Protein AF-A0A954KG42-F1 (afdb_monomer_lite)

Foldseek 3Di:
DLLVLLVPLVAQEDAQALHADELVSLLSNLNNQQHAYYEQANYAYELSNLVSLLSNLNYAEYEHEQYAYELSNLVSLLNRPRHAEYEYHNYRYDPVSVVVSVVRPRYQYFYDPLVVQLVLLVVVCVVPVPQRVLSSPDGGPAPPAFDKDWPDKAWDDADPVCVVQVWTKIKTKMWTGHPNDTWIKMFIWIDHPSDIDTPDIDTDD

Sequence (205 aa):
GAVHIAQMKSLTHLDLCDTAITDKAFSQLAALPVLQHLDLARTKLTDESAESFKALTSLTSIKLTETGVGDSVLRALATLPLLRCITLGDTAATKDGIDQLGQLERMQWMASDELTAREFVNRISQESHDDAAMMTCFGLNLPRTGDFSTRSVVRRPATRKDDELQRMRWRAEWDWKINGKDQGLYAEIAIQQRTVIVTSAGILD

Radius of gyration: 17.5 Å; chains: 1; bounding box: 39×47×30 Å

Secondary structure (DSSP, 8-state):
-HHHHTT-TT--EEE-TTS--BHHHHHHHTT-TT--EEE-TT-B-BGGGHHHHTT-TT--EEE-TTSB--HHHHHHHHH-TT--EEEESS-S--HHHHHHHHS-TT-EEEE--HHHHHHHHHHHHTS-TTSGGG---------SSSEEEEEEEEEEPPPHHHHHTT-EEEEEEEEEEETTEEEEEEEEEEEETTEEEEEEEEEE-

pLDDT: mean 72.99, std 18.65, range [32.0, 97.56]

Structure (mmCIF, N/CA/C/O backbone):
data_AF-A0A954KG42-F1
#
_entry.id   AF-A0A954KG42-F1
#
loop_
_atom_site.group_PDB
_atom_site.id
_atom_site.type_symbol
_atom_site.label_atom_id
_atom_site.label_alt_id
_atom_site.label_comp_id
_atom_site.label_asym_id
_atom_site.label_entity_id
_atom_site.label_seq_id
_atom_site.pdbx_PDB_ins_code
_atom_site.Cartn_x
_atom_site.Cartn_y
_atom_site.Cartn_z
_atom_site.occupancy
_atom_site.B_iso_or_equiv
_atom_site.auth_seq_id
_atom_site.auth_comp_id
_atom_site.auth_asym_id
_atom_site.auth_atom_id
_atom_site.pdbx_PDB_model_num
ATOM 1 N N . GLY A 1 1 ? -13.653 20.924 1.187 1.00 81.75 1 GLY A N 1
ATOM 2 C CA . GLY A 1 1 ? -13.329 19.495 1.025 1.00 81.75 1 GLY A CA 1
ATOM 3 C C . GLY A 1 1 ? -12.531 18.985 2.207 1.00 81.75 1 GLY A C 1
ATOM 4 O O . GLY A 1 1 ? -13.135 18.682 3.225 1.00 81.75 1 GLY A O 1
ATOM 5 N N . ALA A 1 2 ? -11.198 18.971 2.112 1.00 85.50 2 ALA A N 1
ATOM 6 C CA . ALA A 1 2 ? -10.301 18.349 3.100 1.00 85.50 2 ALA A CA 1
ATOM 7 C C . ALA A 1 2 ? -10.538 18.771 4.565 1.00 85.50 2 ALA A C 1
ATOM 9 O O . ALA A 1 2 ? -10.651 17.908 5.428 1.00 85.50 2 ALA A O 1
ATOM 10 N N . VAL A 1 3 ? -10.733 20.069 4.839 1.00 89.25 3 VAL A N 1
ATOM 11 C CA . VAL A 1 3 ? -11.063 20.574 6.192 1.00 89.25 3 VAL A CA 1
ATOM 12 C C . VAL A 1 3 ? -12.281 19.880 6.813 1.00 89.25 3 VAL A C 1
ATOM 14 O O . VAL A 1 3 ? -12.281 19.604 8.006 1.00 89.25 3 VAL A O 1
ATOM 17 N N . HIS A 1 4 ? -13.319 19.595 6.022 1.00 91.44 4 HIS A N 1
ATOM 18 C CA . HIS A 1 4 ? -14.539 18.964 6.537 1.00 91.44 4 HIS A CA 1
ATOM 19 C C . HIS A 1 4 ? -14.311 17.469 6.787 1.00 91.44 4 HIS A C 1
ATOM 21 O O . HIS A 1 4 ? -14.727 16.947 7.815 1.00 91.44 4 HIS A O 1
ATOM 27 N N . ILE A 1 5 ? -13.573 16.795 5.897 1.00 90.88 5 ILE A N 1
ATOM 28 C CA . ILE A 1 5 ? -13.191 15.385 6.073 1.00 90.88 5 ILE A CA 1
ATOM 29 C C . ILE A 1 5 ? -12.333 15.222 7.334 1.00 90.88 5 ILE A C 1
ATOM 31 O O . ILE A 1 5 ? -12.562 14.309 8.117 1.00 90.88 5 ILE A O 1
ATOM 35 N N . ALA A 1 6 ? -11.411 16.150 7.601 1.00 91.25 6 ALA A N 1
ATOM 36 C CA . ALA A 1 6 ? -10.555 16.130 8.789 1.00 91.25 6 ALA A CA 1
ATOM 37 C C . ALA A 1 6 ? -11.326 16.190 10.127 1.00 91.25 6 ALA A C 1
ATOM 39 O O . ALA A 1 6 ? -10.768 15.861 11.180 1.00 91.25 6 ALA A O 1
ATOM 40 N N . GLN A 1 7 ? -12.601 16.598 10.114 1.00 92.94 7 GLN A N 1
ATOM 41 C CA . GLN A 1 7 ? -13.480 16.586 11.288 1.00 92.94 7 GLN A CA 1
ATOM 42 C C . GLN A 1 7 ? -14.124 15.213 11.541 1.00 92.94 7 GLN A C 1
ATOM 44 O O . GLN A 1 7 ? -14.622 14.968 12.638 1.00 92.94 7 GLN A O 1
ATOM 49 N N . MET A 1 8 ? -14.070 14.287 10.580 1.00 94.50 8 MET A N 1
ATOM 50 C CA . MET A 1 8 ? -14.628 12.936 10.691 1.00 94.50 8 MET A CA 1
ATOM 51 C C . MET A 1 8 ? -13.689 12.029 11.499 1.00 94.50 8 MET A C 1
ATOM 53 O O . MET A 1 8 ? -13.009 11.159 10.965 1.00 94.50 8 MET A O 1
ATOM 57 N N . LYS A 1 9 ? -13.620 12.238 12.818 1.00 92.12 9 LYS A N 1
ATOM 58 C CA . LYS A 1 9 ? -12.631 11.587 13.701 1.00 92.12 9 LYS A CA 1
ATOM 59 C C . LYS A 1 9 ? -12.755 10.066 13.828 1.00 92.12 9 LYS A C 1
ATOM 61 O O . LYS A 1 9 ? -11.836 9.451 14.354 1.00 92.12 9 LYS A O 1
ATOM 66 N N . SER A 1 10 ? -13.848 9.474 13.353 1.00 93.00 10 SER A N 1
ATOM 67 C CA . SER A 1 10 ? -14.071 8.024 13.306 1.00 93.00 10 SER A CA 1
ATOM 68 C C . SER A 1 10 ? -13.720 7.386 11.957 1.00 93.00 10 SER A C 1
ATOM 70 O O . SER A 1 10 ? -13.934 6.188 11.785 1.00 93.00 10 SER A O 1
ATOM 72 N N . LEU A 1 11 ? -13.220 8.160 10.987 1.00 92.69 11 LEU A N 1
ATOM 73 C CA . LEU A 1 11 ? -12.938 7.661 9.645 1.00 92.69 11 LEU A CA 1
ATOM 74 C C . LEU A 1 11 ? -11.765 6.669 9.665 1.00 92.69 11 LEU A C 1
ATOM 76 O O . LEU A 1 11 ? -10.642 7.035 10.009 1.00 92.69 11 LEU A O 1
ATOM 80 N N . THR A 1 12 ? -12.030 5.424 9.269 1.00 85.69 12 THR A N 1
ATOM 81 C CA . THR A 1 12 ? -11.024 4.350 9.188 1.00 85.69 12 THR A CA 1
ATOM 82 C C . THR A 1 12 ? -10.550 4.084 7.761 1.00 85.69 12 THR A C 1
ATOM 84 O O . THR A 1 12 ? -9.437 3.601 7.573 1.00 85.69 12 THR A O 1
ATOM 87 N N . HIS A 1 13 ? -11.364 4.429 6.762 1.00 88.25 13 HIS A N 1
ATOM 88 C CA . HIS A 1 13 ? -11.080 4.238 5.342 1.00 88.25 13 HIS A CA 1
ATOM 89 C C . HIS A 1 13 ? -11.330 5.544 4.595 1.00 88.25 13 HIS A C 1
ATOM 91 O O . HIS A 1 13 ? -12.388 6.156 4.755 1.00 88.25 13 HIS A O 1
ATOM 97 N N . LEU A 1 14 ? -10.364 5.959 3.781 1.00 88.19 14 LEU A N 1
ATOM 98 C CA . LEU A 1 14 ? -10.464 7.147 2.948 1.00 88.19 14 LEU A CA 1
ATOM 99 C C . LEU A 1 14 ? -9.909 6.849 1.559 1.00 88.19 14 LEU A C 1
ATOM 101 O O . LEU A 1 14 ? -8.734 6.522 1.417 1.00 88.19 14 LEU A O 1
ATOM 105 N N . ASP A 1 15 ? -10.762 6.992 0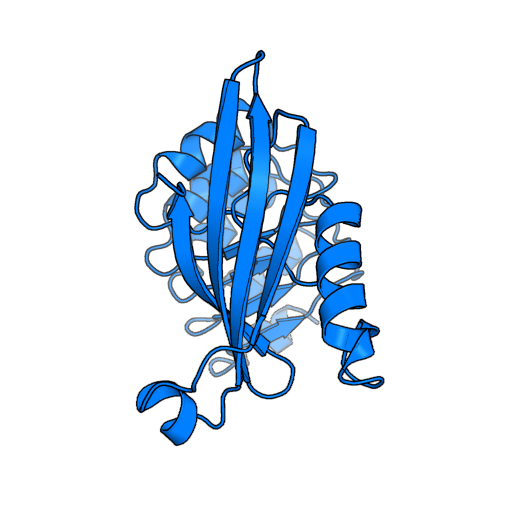.554 1.00 86.62 15 ASP A N 1
ATOM 106 C CA . ASP A 1 15 ? -10.385 6.903 -0.851 1.00 86.62 15 ASP A CA 1
ATOM 107 C C . ASP A 1 15 ? -10.403 8.307 -1.462 1.00 86.62 15 ASP A C 1
ATOM 109 O O . ASP A 1 15 ? -11.417 9.010 -1.417 1.00 86.62 15 ASP A O 1
ATOM 113 N N . LEU A 1 16 ? -9.246 8.735 -1.958 1.00 90.38 16 LEU A N 1
ATOM 114 C CA . LEU A 1 16 ? -9.024 10.000 -2.654 1.00 90.38 16 LEU A CA 1
ATOM 115 C C . LEU A 1 16 ? -8.333 9.762 -3.997 1.00 90.38 16 LEU A C 1
ATOM 117 O O . LEU A 1 16 ? -7.696 10.679 -4.528 1.00 90.38 16 LEU A O 1
ATOM 121 N N . CYS A 1 17 ? -8.446 8.544 -4.524 1.00 85.62 17 CYS A N 1
ATOM 122 C CA . CYS A 1 17 ? -7.861 8.170 -5.791 1.00 85.62 17 CYS A CA 1
ATOM 123 C C . CYS A 1 17 ? -8.357 9.097 -6.909 1.00 85.62 17 CYS A C 1
ATOM 125 O O . CYS A 1 17 ? -9.545 9.417 -6.979 1.00 85.62 17 CYS A O 1
ATOM 127 N N . ASP A 1 18 ? -7.438 9.531 -7.772 1.00 87.62 18 ASP A N 1
ATOM 128 C CA . ASP A 1 18 ? -7.730 10.386 -8.929 1.00 87.62 18 ASP A CA 1
ATOM 129 C C . ASP A 1 18 ? -8.435 11.706 -8.554 1.00 87.62 18 ASP A C 1
ATOM 131 O O . ASP A 1 18 ? -9.346 12.203 -9.220 1.00 87.62 18 ASP A O 1
ATOM 135 N N . THR A 1 19 ? -8.023 12.290 -7.425 1.00 93.06 19 THR A N 1
ATOM 136 C CA . THR A 1 19 ? -8.488 13.609 -6.986 1.00 93.06 19 THR A CA 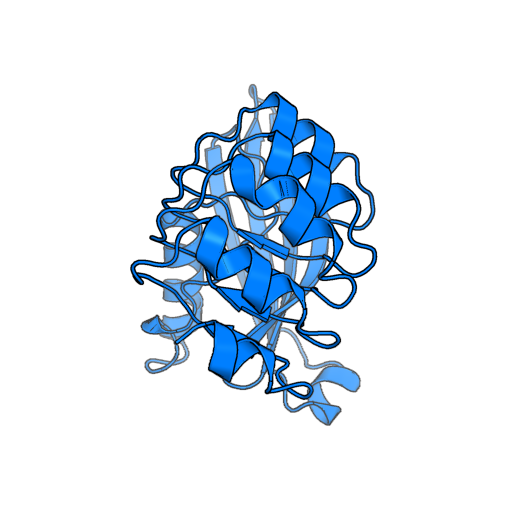1
ATOM 137 C C . THR A 1 19 ? -7.379 14.654 -7.060 1.00 93.06 19 THR A C 1
ATOM 139 O O . THR A 1 19 ? -6.186 14.368 -6.984 1.00 93.06 19 THR A O 1
ATOM 142 N N . ALA A 1 20 ? -7.768 15.930 -7.123 1.00 94.06 20 ALA A N 1
ATOM 143 C CA . ALA A 1 20 ? -6.839 17.062 -7.138 1.00 94.06 20 ALA A CA 1
ATOM 144 C C . ALA A 1 20 ? -6.247 17.408 -5.750 1.00 94.06 20 ALA A C 1
ATOM 146 O O . ALA A 1 20 ? -5.940 18.574 -5.484 1.00 94.06 20 ALA A O 1
ATOM 147 N N . ILE A 1 21 ? -6.115 16.427 -4.849 1.00 95.31 21 ILE A N 1
ATOM 148 C CA . ILE A 1 21 ? -5.453 16.602 -3.551 1.00 95.31 21 ILE A CA 1
ATOM 149 C C . ILE A 1 21 ? -3.992 17.019 -3.764 1.00 95.31 21 ILE A C 1
ATOM 151 O O . ILE A 1 21 ? -3.271 16.432 -4.569 1.00 95.31 21 ILE A O 1
ATOM 155 N N . THR A 1 22 ? -3.578 18.048 -3.024 1.00 95.62 22 THR A N 1
ATOM 156 C CA . THR A 1 22 ? -2.201 18.559 -2.953 1.00 95.62 22 THR A CA 1
ATOM 157 C C . THR A 1 22 ? -1.617 18.308 -1.567 1.00 95.62 22 THR A C 1
ATOM 159 O O . THR A 1 22 ? -2.373 18.082 -0.617 1.00 95.62 22 THR A O 1
ATOM 162 N N . ASP A 1 23 ? -0.298 18.442 -1.408 1.00 97.12 23 ASP A N 1
ATOM 163 C CA . ASP A 1 23 ? 0.388 18.274 -0.116 1.00 97.12 23 ASP A CA 1
ATOM 164 C C . ASP A 1 23 ? -0.227 19.153 0.988 1.00 97.12 23 ASP A C 1
ATOM 166 O O . ASP A 1 23 ? -0.496 18.703 2.105 1.00 97.12 23 ASP A O 1
ATOM 170 N N . LYS A 1 24 ? -0.576 20.401 0.644 1.00 95.00 24 LYS A N 1
ATOM 171 C CA . LYS A 1 24 ? -1.245 21.340 1.556 1.00 95.00 24 LYS A CA 1
ATOM 172 C C . LYS A 1 24 ? -2.633 20.870 1.992 1.00 95.00 24 LYS A C 1
ATOM 174 O O . LYS A 1 24 ? -3.025 21.106 3.130 1.00 95.00 24 LYS A O 1
ATOM 179 N N . ALA A 1 25 ? -3.412 20.277 1.093 1.00 94.38 25 ALA A N 1
ATOM 180 C CA . ALA A 1 25 ? -4.736 19.773 1.442 1.00 94.38 25 ALA A CA 1
ATOM 181 C C . ALA A 1 25 ? -4.635 18.458 2.234 1.00 94.38 25 ALA A C 1
ATOM 183 O O . ALA A 1 25 ? -5.408 18.242 3.167 1.00 94.38 25 ALA A O 1
ATOM 184 N N . PHE A 1 26 ? -3.651 17.618 1.915 1.00 96.50 26 PHE A N 1
ATOM 185 C CA . PHE A 1 26 ? -3.384 16.373 2.624 1.00 96.50 26 PHE A CA 1
ATOM 186 C C . PHE A 1 26 ? -2.902 16.588 4.063 1.00 96.50 26 PHE A C 1
ATOM 188 O O . PHE A 1 26 ? -3.337 15.864 4.957 1.00 96.50 26 PHE A O 1
ATOM 195 N N . SER A 1 27 ? -2.111 17.630 4.335 1.00 95.31 27 SER A N 1
ATOM 196 C CA . SER A 1 27 ? -1.684 17.951 5.708 1.00 95.31 27 SER A CA 1
ATOM 197 C C . SER A 1 27 ? -2.853 18.199 6.668 1.00 95.31 27 SER A C 1
ATOM 199 O O . SER A 1 27 ? -2.749 17.942 7.865 1.00 95.31 27 SER A O 1
ATOM 201 N N . GLN A 1 28 ? -4.009 18.624 6.150 1.00 93.50 28 GLN A N 1
ATOM 202 C CA . GLN A 1 28 ? -5.235 18.756 6.939 1.00 93.50 28 GLN A CA 1
ATOM 203 C C . GLN A 1 28 ? -5.861 17.391 7.264 1.00 93.50 28 GLN A C 1
ATOM 205 O O . GLN A 1 28 ? -6.421 17.209 8.344 1.00 93.50 28 GLN A O 1
ATOM 210 N N . LEU A 1 29 ? -5.761 16.427 6.345 1.00 92.62 29 LEU A N 1
ATOM 211 C CA . LEU A 1 29 ? -6.286 15.064 6.492 1.00 92.62 29 LEU A CA 1
ATOM 212 C C . LEU A 1 29 ? -5.414 14.190 7.397 1.00 92.62 29 LEU A C 1
ATOM 214 O O . LEU A 1 29 ? -5.924 13.276 8.040 1.00 92.62 29 LEU A O 1
ATOM 218 N N . ALA A 1 30 ? -4.127 14.514 7.517 1.00 89.31 30 ALA A N 1
ATOM 219 C CA . ALA A 1 30 ? -3.192 13.857 8.427 1.00 89.31 30 ALA A CA 1
ATOM 220 C C . ALA A 1 30 ? -3.586 13.943 9.920 1.00 89.31 30 ALA A C 1
ATOM 222 O O . ALA A 1 30 ? -3.003 13.262 10.757 1.00 89.31 30 ALA A O 1
ATOM 223 N N . ALA A 1 31 ? -4.609 14.733 10.264 1.00 87.81 31 ALA A N 1
ATOM 224 C CA . ALA A 1 31 ? -5.183 14.839 11.607 1.00 87.81 31 ALA A CA 1
ATOM 225 C C . ALA A 1 31 ? -6.296 13.807 11.912 1.00 87.81 31 ALA A C 1
ATOM 227 O O . ALA A 1 31 ? -7.047 13.980 12.885 1.00 87.81 31 ALA A O 1
ATOM 228 N N . LEU A 1 32 ? -6.467 12.784 11.068 1.00 94.00 32 LEU A N 1
ATOM 229 C CA . LEU A 1 32 ? -7.424 11.692 11.267 1.00 94.00 32 LEU A CA 1
ATOM 230 C C . LEU A 1 32 ? -6.804 10.595 12.157 1.00 94.00 32 LEU A C 1
ATOM 232 O O . LEU A 1 32 ? -5.942 9.849 11.698 1.00 94.00 32 LEU A O 1
ATOM 236 N N . PRO A 1 33 ? -7.232 10.464 13.428 1.00 89.06 33 PRO A N 1
ATOM 237 C CA . PRO A 1 33 ? -6.489 9.705 14.441 1.00 89.06 33 PRO A CA 1
ATOM 238 C C . PRO A 1 33 ? -6.584 8.183 14.280 1.00 89.06 33 PRO A C 1
ATOM 240 O O . PRO A 1 33 ? -5.736 7.449 14.784 1.00 89.06 33 PRO A O 1
ATOM 243 N N . VAL A 1 34 ? -7.625 7.700 13.601 1.00 91.88 34 VAL A N 1
ATOM 244 C CA . VAL A 1 34 ? -7.948 6.269 13.477 1.00 91.88 34 VAL A CA 1
ATOM 245 C C . VAL A 1 34 ? -7.967 5.797 12.025 1.00 91.88 34 VAL A C 1
ATOM 247 O O . VAL A 1 34 ? -8.507 4.733 11.735 1.00 91.88 34 VAL A O 1
ATOM 250 N N . LEU A 1 35 ? -7.392 6.579 11.105 1.00 94.62 35 LEU A N 1
ATOM 251 C CA . LEU A 1 35 ? -7.352 6.210 9.695 1.00 94.62 35 LEU A CA 1
ATOM 252 C C . LEU A 1 35 ? -6.429 5.003 9.502 1.00 94.62 35 LEU A C 1
ATOM 254 O O . LEU A 1 35 ? -5.258 5.052 9.867 1.00 94.62 35 LEU A O 1
ATOM 258 N N . GLN A 1 36 ? -6.972 3.926 8.938 1.00 86.44 36 GLN A N 1
ATOM 259 C CA . GLN A 1 36 ? -6.294 2.640 8.757 1.00 86.44 36 GLN A CA 1
ATOM 260 C C . GLN A 1 36 ? -5.974 2.354 7.291 1.00 86.44 36 GLN A C 1
ATOM 262 O O . GLN A 1 36 ? -4.938 1.748 7.013 1.00 86.44 36 GLN A O 1
ATOM 267 N N . HIS A 1 37 ? -6.834 2.799 6.373 1.00 83.88 37 HIS A N 1
ATOM 268 C CA . HIS A 1 37 ? -6.706 2.582 4.935 1.00 83.88 37 HIS A CA 1
ATOM 269 C C . HIS A 1 37 ? -6.824 3.908 4.191 1.00 83.88 37 HIS A C 1
ATOM 271 O O . HIS A 1 37 ? -7.781 4.658 4.403 1.00 83.88 37 HIS A O 1
ATOM 277 N N . LEU A 1 38 ? -5.854 4.181 3.321 1.00 89.69 38 LEU A N 1
ATOM 278 C CA . LEU A 1 38 ? -5.772 5.430 2.579 1.00 89.69 38 LEU A CA 1
ATOM 279 C C . LEU A 1 38 ? -5.370 5.178 1.125 1.00 89.69 38 LEU A C 1
ATOM 281 O O . LEU A 1 38 ? -4.266 4.707 0.855 1.00 89.69 38 LEU A O 1
ATOM 285 N N . ASP A 1 39 ? -6.251 5.523 0.193 1.00 86.88 39 ASP A N 1
ATOM 286 C CA . ASP A 1 39 ? -5.939 5.518 -1.234 1.00 86.88 39 ASP A CA 1
ATOM 287 C C . ASP A 1 39 ? -5.668 6.948 -1.714 1.00 86.88 39 ASP A C 1
ATOM 289 O O . ASP A 1 39 ? -6.531 7.822 -1.626 1.00 86.88 39 ASP A O 1
ATOM 293 N N . LEU A 1 40 ? -4.440 7.190 -2.167 1.00 93.38 40 LEU A N 1
ATOM 294 C CA . LEU A 1 40 ? -3.964 8.460 -2.712 1.00 93.38 40 LEU A CA 1
ATOM 295 C C . LEU A 1 40 ? -3.407 8.275 -4.128 1.00 93.38 40 LEU A C 1
ATOM 297 O O . LEU A 1 40 ? -2.660 9.130 -4.609 1.00 93.38 40 LEU A O 1
ATOM 301 N N . ALA A 1 41 ? -3.729 7.163 -4.795 1.00 82.06 41 ALA A N 1
ATOM 302 C CA . ALA A 1 41 ? -3.245 6.919 -6.144 1.00 82.06 41 ALA A CA 1
ATOM 303 C C . ALA A 1 41 ? -3.737 8.005 -7.117 1.00 82.06 41 ALA A C 1
ATOM 305 O O . ALA A 1 41 ? -4.854 8.507 -6.977 1.00 82.06 41 ALA A O 1
ATOM 306 N N . ARG A 1 42 ? -2.920 8.369 -8.111 1.00 82.56 42 ARG A N 1
ATOM 307 C CA . ARG A 1 42 ? -3.219 9.423 -9.100 1.00 82.56 42 ARG A CA 1
ATOM 308 C C . ARG A 1 42 ? -3.550 10.784 -8.474 1.00 82.56 42 ARG A C 1
ATOM 310 O O . ARG A 1 42 ? -4.390 11.529 -8.970 1.00 82.56 42 ARG A O 1
ATOM 317 N N . THR A 1 43 ? -2.898 11.126 -7.364 1.00 94.69 43 THR A N 1
ATOM 318 C CA . THR A 1 43 ? -2.995 12.460 -6.745 1.00 94.69 43 THR A CA 1
ATOM 319 C C . THR A 1 43 ? -1.739 13.290 -7.005 1.00 94.69 43 THR A C 1
ATOM 321 O O . THR A 1 43 ? -0.717 12.793 -7.476 1.00 94.69 43 THR A O 1
ATOM 324 N N . LYS A 1 44 ? -1.786 14.587 -6.679 1.00 95.06 44 LYS A N 1
ATOM 325 C CA . LYS A 1 44 ? -0.671 15.525 -6.900 1.00 95.06 44 LYS A CA 1
ATOM 326 C C . LYS A 1 44 ? 0.272 15.626 -5.700 1.00 95.06 44 LYS A C 1
ATOM 328 O O . LYS A 1 44 ? 0.827 16.695 -5.459 1.00 95.06 44 LYS A O 1
ATOM 333 N N . LEU A 1 45 ? 0.392 14.557 -4.915 1.00 97.31 45 LEU A N 1
ATOM 334 C CA . LEU A 1 45 ? 1.289 14.534 -3.763 1.00 97.31 45 LEU A CA 1
ATOM 335 C C . LEU A 1 45 ? 2.747 14.440 -4.186 1.00 97.31 45 LEU A C 1
ATOM 337 O O . LEU A 1 45 ? 3.080 13.793 -5.178 1.00 97.31 45 LEU A O 1
ATOM 341 N N . THR A 1 46 ? 3.601 15.070 -3.391 1.00 97.56 46 THR A N 1
ATOM 342 C CA . THR A 1 46 ? 5.053 15.094 -3.549 1.00 97.56 46 THR A CA 1
ATOM 343 C C . THR A 1 46 ? 5.728 14.812 -2.208 1.00 97.56 46 THR A C 1
ATOM 345 O O . THR A 1 46 ? 5.066 14.567 -1.197 1.00 97.56 46 THR A O 1
ATOM 348 N N . ASP A 1 47 ? 7.059 14.870 -2.164 1.00 97.19 47 ASP A N 1
ATOM 349 C CA . ASP A 1 47 ? 7.806 14.731 -0.911 1.00 97.19 47 ASP A CA 1
ATOM 350 C C . ASP A 1 47 ? 7.531 15.846 0.120 1.00 97.19 47 ASP A C 1
ATOM 352 O O . ASP A 1 47 ? 7.862 15.683 1.296 1.00 97.19 47 ASP A O 1
ATOM 356 N N . GLU A 1 48 ? 6.850 16.934 -0.260 1.00 97.44 48 GLU A N 1
ATOM 357 C CA . GLU A 1 48 ? 6.394 17.965 0.684 1.00 97.44 48 GLU A CA 1
ATOM 358 C C . GLU A 1 48 ? 5.397 17.421 1.726 1.00 97.44 48 GLU A C 1
ATOM 360 O O . GLU A 1 48 ? 5.296 17.951 2.835 1.00 97.44 48 GLU A O 1
ATOM 365 N N . SER A 1 49 ? 4.686 16.330 1.419 1.00 96.25 49 SER A N 1
ATOM 366 C CA . SER A 1 49 ? 3.751 15.678 2.346 1.00 96.25 49 SER A CA 1
ATOM 367 C C . SER A 1 49 ? 4.405 14.753 3.382 1.00 96.25 49 SER A C 1
ATOM 369 O O . SER A 1 49 ? 3.700 14.238 4.254 1.00 96.25 49 SER A O 1
ATOM 371 N N . ALA A 1 50 ? 5.730 14.562 3.361 1.00 96.69 50 ALA A N 1
ATOM 372 C CA . ALA A 1 50 ? 6.424 13.589 4.213 1.00 96.69 50 ALA A CA 1
ATOM 373 C C . ALA A 1 50 ? 6.116 13.747 5.716 1.00 96.69 50 ALA A C 1
ATOM 375 O O . ALA A 1 50 ? 5.765 12.775 6.385 1.00 96.69 50 ALA A O 1
ATOM 376 N N . GLU A 1 51 ? 6.172 14.967 6.257 1.00 95.38 51 GLU A N 1
ATOM 377 C CA . GLU A 1 51 ? 5.862 15.198 7.678 1.00 95.38 51 GLU A CA 1
ATOM 378 C C . GLU A 1 51 ? 4.395 14.905 8.017 1.00 95.38 51 GLU A C 1
ATOM 380 O O . GLU A 1 51 ? 4.090 14.449 9.119 1.00 95.38 51 GLU A O 1
ATOM 385 N N . SER A 1 52 ? 3.486 15.094 7.058 1.00 96.25 52 SER A N 1
ATOM 386 C CA . SER A 1 52 ? 2.060 14.813 7.253 1.00 96.25 52 SER A CA 1
ATOM 387 C C . SER A 1 52 ? 1.808 13.312 7.415 1.00 96.25 52 SER A C 1
ATOM 389 O O . SER A 1 52 ? 1.000 12.910 8.250 1.00 96.25 52 SER A O 1
ATOM 391 N N . PHE A 1 53 ? 2.542 12.459 6.695 1.00 95.69 53 PHE A N 1
ATOM 392 C CA . PHE A 1 53 ? 2.387 11.009 6.823 1.00 95.69 53 PHE A CA 1
ATOM 393 C C . PHE A 1 53 ? 2.720 10.485 8.219 1.00 95.69 53 PHE A C 1
ATOM 395 O O . PHE A 1 53 ? 2.050 9.565 8.679 1.00 95.69 53 PHE A O 1
ATOM 402 N N . LYS A 1 54 ? 3.681 11.089 8.930 1.00 94.50 54 LYS A N 1
ATOM 403 C CA . LYS A 1 54 ? 4.088 10.647 10.279 1.00 94.50 54 LYS A CA 1
ATOM 404 C C . LYS A 1 54 ? 2.962 10.734 11.315 1.00 94.50 54 LYS A C 1
ATOM 406 O O . LYS A 1 54 ? 2.989 10.009 12.306 1.00 94.50 54 LYS A O 1
ATOM 411 N N . ALA A 1 55 ? 1.977 11.606 11.097 1.00 94.12 55 ALA A N 1
ATOM 412 C CA . ALA A 1 55 ? 0.845 11.776 12.005 1.00 94.12 55 ALA A CA 1
ATOM 413 C C . ALA A 1 55 ? -0.191 10.639 11.905 1.00 94.12 55 ALA A C 1
ATOM 415 O O . ALA A 1 55 ? -0.970 10.434 12.836 1.00 94.12 55 ALA A O 1
ATOM 416 N N . LEU A 1 56 ? -0.181 9.861 10.817 1.00 95.25 56 LEU A N 1
ATOM 417 C CA . LEU A 1 56 ? -1.123 8.767 10.569 1.00 95.25 56 LEU A CA 1
ATOM 418 C C . LEU A 1 56 ? -0.689 7.472 11.278 1.00 95.25 56 LEU A C 1
ATOM 420 O O . LEU A 1 56 ? -0.482 6.430 10.662 1.00 95.25 56 LEU A O 1
ATOM 424 N N . THR A 1 57 ? -0.540 7.520 12.601 1.00 93.56 57 THR A N 1
ATOM 425 C CA . THR A 1 57 ? 0.009 6.416 13.416 1.00 93.56 57 THR A CA 1
ATOM 426 C C . THR A 1 57 ? -0.837 5.140 13.404 1.00 93.56 57 THR A C 1
ATOM 428 O O . THR A 1 57 ? -0.306 4.052 13.643 1.00 93.56 57 THR A O 1
ATOM 431 N N . SER A 1 58 ? -2.128 5.264 13.086 1.00 92.12 58 SER A N 1
ATOM 432 C CA . SER A 1 58 ? -3.070 4.149 12.941 1.00 92.12 58 SER A CA 1
ATOM 433 C C . SER A 1 58 ? -3.063 3.504 11.549 1.00 92.12 58 SER A C 1
ATOM 435 O O . SER A 1 58 ? -3.749 2.502 11.346 1.00 92.12 58 SER A O 1
ATOM 437 N N . LEU A 1 59 ? -2.311 4.058 10.591 1.00 91.88 59 LEU A N 1
ATOM 438 C CA . LEU A 1 59 ? -2.356 3.624 9.200 1.00 91.88 59 LEU A CA 1
ATOM 439 C C . LEU A 1 59 ? -1.755 2.231 9.043 1.00 91.88 59 LEU A C 1
ATOM 441 O O . LEU A 1 59 ? -0.649 1.957 9.505 1.00 91.88 59 LEU A O 1
ATOM 445 N N . THR A 1 60 ? -2.489 1.361 8.359 1.00 80.81 60 THR A N 1
ATOM 446 C CA . THR A 1 60 ? -2.102 -0.032 8.102 1.00 80.81 60 THR A CA 1
ATOM 447 C C . THR A 1 60 ? -1.833 -0.290 6.625 1.00 80.81 60 THR A C 1
ATOM 449 O O . THR A 1 60 ? -0.972 -1.108 6.291 1.00 80.81 60 THR A O 1
ATOM 452 N N . SER A 1 61 ? -2.522 0.437 5.742 1.00 79.44 61 SER A N 1
ATOM 453 C CA . SER A 1 61 ? -2.440 0.290 4.294 1.00 79.44 61 SER A CA 1
ATOM 454 C C . SER A 1 61 ? -2.513 1.646 3.602 1.00 79.44 61 SER A C 1
ATOM 456 O O . SER A 1 61 ? -3.364 2.475 3.938 1.00 79.44 61 SER A O 1
ATOM 458 N N . ILE A 1 62 ? -1.630 1.856 2.628 1.00 85.31 62 ILE A N 1
ATOM 459 C CA . ILE A 1 62 ? -1.603 3.057 1.800 1.00 85.31 62 ILE A CA 1
ATOM 460 C C . ILE A 1 62 ? -1.318 2.726 0.334 1.00 85.31 62 ILE A C 1
ATOM 462 O O . ILE A 1 62 ? -0.469 1.880 0.042 1.00 85.31 62 ILE A O 1
ATOM 466 N N . LYS A 1 63 ? -1.986 3.427 -0.587 1.00 81.38 63 LYS A N 1
ATOM 467 C CA . LYS A 1 63 ? -1.665 3.397 -2.019 1.00 81.38 63 LYS A CA 1
ATOM 468 C C . LYS A 1 63 ? -1.201 4.759 -2.510 1.00 81.38 63 LYS A C 1
ATOM 470 O O . LYS A 1 63 ? -1.844 5.766 -2.231 1.00 81.38 63 LYS A O 1
ATOM 475 N N . LEU A 1 64 ? -0.091 4.767 -3.242 1.00 82.75 64 LEU A N 1
ATOM 476 C CA . LEU A 1 64 ? 0.571 5.971 -3.751 1.00 82.75 64 LEU A CA 1
ATOM 477 C C . LEU A 1 64 ? 0.935 5.850 -5.239 1.00 82.75 64 LEU A C 1
ATOM 479 O O . LEU A 1 64 ? 1.798 6.576 -5.721 1.00 82.75 64 LEU A O 1
ATOM 483 N N . THR A 1 65 ? 0.309 4.922 -5.963 1.00 78.19 65 THR A N 1
ATOM 484 C CA . THR A 1 65 ? 0.536 4.717 -7.401 1.00 78.19 65 THR A CA 1
ATOM 485 C C . THR A 1 65 ? 0.291 6.003 -8.193 1.00 78.19 65 THR A C 1
ATOM 487 O O . THR A 1 65 ? -0.678 6.702 -7.913 1.00 78.19 65 THR A O 1
ATOM 490 N N . GLU A 1 66 ? 1.138 6.310 -9.175 1.00 78.56 66 GLU A N 1
ATOM 491 C CA . GLU A 1 66 ? 1.055 7.502 -10.028 1.00 78.56 66 GLU A CA 1
ATOM 492 C C . GLU A 1 66 ? 1.013 8.806 -9.208 1.00 78.56 66 GLU A C 1
ATOM 494 O O . GLU A 1 66 ? 0.123 9.644 -9.362 1.00 78.56 66 GLU A O 1
ATOM 499 N N . THR A 1 67 ? 1.966 8.977 -8.289 1.00 87.31 67 THR A N 1
ATOM 500 C CA . THR A 1 67 ? 2.129 10.211 -7.498 1.00 87.31 67 THR A CA 1
ATOM 501 C C . THR A 1 67 ? 3.566 10.722 -7.573 1.00 87.31 67 THR A C 1
ATOM 503 O O . THR A 1 67 ? 4.495 9.975 -7.865 1.00 87.31 67 THR A O 1
ATOM 506 N N . GLY A 1 68 ? 3.796 11.998 -7.265 1.00 89.38 68 GLY A N 1
ATOM 507 C CA . GLY A 1 68 ? 5.137 12.595 -7.230 1.00 89.38 68 GLY A CA 1
ATOM 508 C C . GLY A 1 68 ? 5.943 12.286 -5.963 1.00 89.38 68 GLY A C 1
ATOM 509 O O . GLY A 1 68 ? 6.937 12.964 -5.704 1.00 89.38 68 GLY A O 1
ATOM 510 N N . VAL A 1 69 ? 5.513 11.329 -5.134 1.00 93.62 69 VAL A N 1
ATOM 511 C CA . VAL A 1 69 ? 6.174 11.012 -3.858 1.00 93.62 69 VAL A CA 1
ATOM 512 C C . VAL A 1 69 ? 7.502 10.289 -4.076 1.00 93.62 69 VAL A C 1
ATOM 514 O O . VAL A 1 69 ? 7.619 9.424 -4.947 1.00 93.62 69 VAL A O 1
ATOM 517 N N . GLY A 1 70 ? 8.496 10.635 -3.264 1.00 84.81 70 GLY A N 1
ATOM 518 C CA . GLY A 1 70 ? 9.848 10.100 -3.318 1.00 84.81 70 GLY A CA 1
ATOM 519 C C . GLY A 1 70 ? 10.283 9.472 -1.996 1.00 84.81 70 GLY A C 1
ATOM 520 O O . GLY A 1 70 ? 9.477 9.052 -1.159 1.00 84.81 70 GLY A O 1
ATOM 521 N N . ASP A 1 71 ? 11.598 9.393 -1.807 1.00 85.44 71 ASP A N 1
ATOM 522 C CA . ASP A 1 71 ? 12.204 8.688 -0.675 1.00 85.44 71 ASP A CA 1
ATOM 523 C C . ASP A 1 71 ? 11.897 9.343 0.677 1.00 85.44 71 ASP A C 1
ATOM 525 O O . ASP A 1 71 ? 11.972 8.683 1.715 1.00 85.44 71 ASP A O 1
ATOM 529 N N . SER A 1 72 ? 11.561 10.635 0.708 1.00 95.69 72 SER A N 1
ATOM 530 C CA . SER A 1 72 ? 11.254 11.318 1.970 1.00 95.69 72 SER A CA 1
ATOM 531 C C . SER A 1 72 ? 9.916 10.856 2.529 1.00 95.69 72 SER A C 1
ATOM 533 O O . SER A 1 72 ? 9.824 10.563 3.724 1.00 95.69 72 SER A O 1
ATOM 535 N N . VAL A 1 73 ? 8.905 10.708 1.668 1.00 95.31 73 VAL A N 1
ATOM 536 C CA . VAL A 1 73 ? 7.629 10.087 2.041 1.00 95.31 73 VAL A CA 1
ATOM 537 C C . VAL A 1 73 ? 7.838 8.633 2.444 1.00 95.31 73 VAL A C 1
ATOM 539 O O . VAL A 1 73 ? 7.319 8.220 3.479 1.00 95.31 73 VAL A O 1
ATOM 542 N N . LEU A 1 74 ? 8.653 7.868 1.712 1.00 88.81 74 LEU A N 1
ATOM 543 C CA . LEU A 1 74 ? 8.967 6.487 2.092 1.00 88.81 74 LEU A CA 1
ATOM 544 C C . LEU A 1 74 ? 9.591 6.408 3.492 1.00 88.81 74 LEU A C 1
ATOM 546 O O . LEU A 1 74 ? 9.097 5.674 4.345 1.00 88.81 74 LEU A O 1
ATOM 550 N N . ARG A 1 75 ? 10.599 7.231 3.798 1.00 89.94 75 ARG A N 1
ATOM 551 C CA . ARG A 1 75 ? 11.183 7.302 5.148 1.00 89.94 75 ARG A CA 1
ATOM 552 C C . ARG A 1 75 ? 10.166 7.705 6.213 1.00 89.94 75 ARG A C 1
ATOM 554 O O . ARG A 1 75 ? 10.223 7.189 7.325 1.00 89.94 75 ARG A O 1
ATOM 561 N N . ALA A 1 76 ? 9.232 8.603 5.908 1.00 94.19 76 ALA A N 1
ATOM 562 C CA . ALA A 1 76 ? 8.165 8.954 6.840 1.00 94.19 76 ALA A CA 1
ATOM 563 C C . ALA A 1 76 ? 7.233 7.763 7.110 1.00 94.19 76 ALA A C 1
ATOM 565 O O . ALA A 1 76 ? 6.971 7.439 8.269 1.00 94.19 76 ALA A O 1
ATOM 566 N N . LEU A 1 77 ? 6.801 7.062 6.061 1.00 90.81 77 LEU A N 1
ATOM 567 C CA . LEU A 1 77 ? 5.969 5.862 6.157 1.00 90.81 77 LEU A CA 1
ATOM 568 C C . LEU A 1 77 ? 6.671 4.741 6.934 1.00 90.81 77 LEU A C 1
ATOM 570 O O . LEU A 1 77 ? 6.030 4.055 7.729 1.00 90.81 77 LEU A O 1
ATOM 574 N N . ALA A 1 78 ? 7.994 4.620 6.799 1.00 85.88 78 ALA A N 1
ATOM 575 C CA . ALA A 1 78 ? 8.816 3.673 7.549 1.00 85.88 78 ALA A CA 1
ATOM 576 C C . ALA A 1 78 ? 8.673 3.840 9.071 1.00 85.88 78 ALA A C 1
ATOM 578 O O . ALA A 1 78 ? 8.778 2.866 9.817 1.00 85.88 78 ALA A O 1
ATOM 579 N N . THR A 1 79 ? 8.401 5.056 9.554 1.00 91.31 79 THR A N 1
ATOM 580 C CA . THR A 1 79 ? 8.242 5.329 10.991 1.00 91.31 79 THR A CA 1
ATOM 581 C C . THR A 1 79 ? 6.911 4.831 11.557 1.00 91.31 79 THR A C 1
ATOM 583 O O . THR A 1 79 ? 6.819 4.586 12.763 1.00 91.31 79 THR A O 1
ATOM 586 N N . LEU A 1 80 ? 5.902 4.595 10.712 1.00 90.81 80 LEU A N 1
ATOM 587 C CA . LEU A 1 80 ? 4.548 4.272 11.155 1.00 90.81 80 LEU A CA 1
ATOM 588 C C . LEU A 1 80 ? 4.467 2.866 11.778 1.00 90.81 80 LEU A C 1
ATOM 590 O O . LEU A 1 80 ? 4.821 1.875 11.135 1.00 90.81 80 LEU A O 1
ATOM 594 N N . PRO A 1 81 ? 3.989 2.737 13.032 1.00 85.06 81 PRO A N 1
ATOM 595 C CA . PRO A 1 81 ? 4.109 1.498 13.802 1.00 85.06 81 PRO A CA 1
ATOM 596 C C . PRO A 1 81 ? 3.230 0.359 13.282 1.00 85.06 81 PRO A C 1
ATOM 598 O O . PRO A 1 81 ? 3.596 -0.820 13.371 1.00 85.06 81 PRO A O 1
ATOM 601 N N . LEU A 1 82 ? 2.070 0.711 12.731 1.00 83.44 82 LEU A N 1
ATOM 602 C CA . LEU A 1 82 ? 1.054 -0.233 12.277 1.00 83.44 82 LEU A CA 1
ATOM 603 C C . LEU A 1 82 ? 1.036 -0.415 10.761 1.00 83.44 82 LEU A C 1
ATOM 605 O O . LEU A 1 82 ? 0.305 -1.278 10.282 1.00 83.44 82 LEU A O 1
ATOM 609 N N . LEU A 1 83 ? 1.866 0.324 10.018 1.00 82.19 83 LEU A N 1
ATOM 610 C CA . LEU A 1 83 ? 1.887 0.231 8.567 1.00 82.19 83 LEU A CA 1
ATOM 611 C C . LEU A 1 83 ? 2.407 -1.143 8.154 1.00 82.19 83 LEU A C 1
ATOM 613 O O . LEU A 1 83 ? 3.456 -1.597 8.622 1.00 82.19 83 LEU A O 1
ATOM 617 N N . ARG A 1 84 ? 1.625 -1.829 7.326 1.00 73.25 84 ARG A N 1
ATOM 618 C CA . ARG A 1 84 ? 1.946 -3.161 6.810 1.00 73.25 84 ARG A CA 1
ATOM 619 C C . ARG A 1 84 ? 1.993 -3.167 5.300 1.00 73.25 84 ARG A C 1
ATOM 621 O O . ARG A 1 84 ? 2.887 -3.801 4.775 1.00 73.25 84 ARG A O 1
ATOM 628 N N . CYS A 1 85 ? 1.103 -2.442 4.632 1.00 69.81 85 CYS A N 1
ATOM 629 C CA . CYS A 1 85 ? 0.955 -2.477 3.183 1.00 69.81 85 CYS A CA 1
ATOM 630 C C . CYS A 1 85 ? 1.222 -1.096 2.572 1.00 69.81 85 CYS A C 1
ATOM 632 O O . CYS A 1 85 ? 0.574 -0.118 2.942 1.00 69.81 85 CYS A O 1
ATOM 634 N N . ILE A 1 86 ? 2.141 -1.029 1.609 1.00 74.25 86 ILE A N 1
ATOM 635 C CA . ILE A 1 86 ? 2.355 0.147 0.757 1.00 74.25 86 ILE A CA 1
ATOM 636 C C . ILE A 1 86 ? 2.293 -0.319 -0.690 1.00 74.25 86 ILE A C 1
ATOM 638 O O . ILE A 1 86 ? 3.024 -1.236 -1.062 1.00 74.25 86 ILE A O 1
ATOM 642 N N . THR A 1 87 ? 1.464 0.337 -1.494 1.00 69.44 87 THR A N 1
ATOM 643 C CA . THR A 1 87 ? 1.441 0.158 -2.947 1.00 69.44 87 THR A CA 1
ATOM 644 C C . THR A 1 87 ? 2.127 1.341 -3.616 1.00 69.44 87 THR A C 1
ATOM 646 O O . THR A 1 87 ? 1.728 2.491 -3.419 1.00 69.44 87 THR A O 1
ATOM 649 N N . LEU A 1 88 ? 3.155 1.041 -4.411 1.00 66.25 88 LEU A N 1
ATOM 650 C CA . LEU A 1 88 ? 3.902 2.001 -5.220 1.00 66.25 88 LEU A CA 1
ATOM 651 C C . LEU A 1 88 ? 3.880 1.555 -6.688 1.00 66.25 88 LEU A C 1
ATOM 653 O O . LEU A 1 88 ? 4.049 0.372 -6.992 1.00 66.25 88 LEU A O 1
ATOM 657 N N . GLY A 1 89 ? 3.739 2.515 -7.590 1.00 64.69 89 GLY A N 1
ATOM 658 C CA . GLY A 1 89 ? 3.870 2.367 -9.041 1.00 64.69 89 GLY A CA 1
ATOM 659 C C . GLY A 1 89 ? 3.972 3.766 -9.630 1.00 64.69 89 GLY A C 1
ATOM 660 O O . GLY A 1 89 ? 3.329 4.660 -9.095 1.00 64.69 89 GLY A O 1
ATOM 661 N N . ASP A 1 90 ? 4.824 3.987 -10.626 1.00 68.56 90 ASP A N 1
ATOM 662 C CA . ASP A 1 90 ? 5.026 5.307 -11.246 1.00 68.56 90 ASP A CA 1
ATOM 663 C C . ASP A 1 90 ? 5.159 6.462 -10.234 1.00 68.56 90 ASP A C 1
ATOM 665 O O . ASP A 1 90 ? 4.425 7.450 -10.274 1.00 68.56 90 ASP A O 1
ATOM 669 N N . THR A 1 91 ? 6.090 6.310 -9.284 1.00 79.19 91 THR A N 1
ATOM 670 C CA . THR A 1 91 ? 6.433 7.349 -8.302 1.00 79.19 91 THR A CA 1
ATOM 671 C C . THR A 1 91 ? 7.863 7.853 -8.476 1.00 79.19 91 THR A C 1
ATOM 673 O O . THR A 1 91 ? 8.659 7.263 -9.206 1.00 79.19 91 THR A O 1
ATOM 676 N N . ALA A 1 92 ? 8.220 8.930 -7.771 1.00 80.81 92 ALA A N 1
ATOM 677 C CA . ALA A 1 92 ? 9.587 9.456 -7.729 1.00 80.81 92 ALA A CA 1
ATOM 678 C C . ALA A 1 92 ? 10.505 8.704 -6.738 1.00 80.81 92 ALA A C 1
ATOM 680 O O . ALA A 1 92 ? 11.639 9.123 -6.509 1.00 80.81 92 ALA A O 1
ATOM 681 N N . ALA A 1 93 ? 10.029 7.614 -6.125 1.00 77.06 93 ALA A N 1
ATOM 682 C CA . ALA A 1 93 ? 10.812 6.816 -5.188 1.00 77.06 93 ALA A CA 1
ATOM 683 C C . ALA A 1 93 ? 11.961 6.088 -5.894 1.00 77.06 93 ALA A C 1
ATOM 685 O O . ALA A 1 93 ? 11.764 5.402 -6.901 1.00 77.06 93 ALA A O 1
ATOM 686 N N . THR A 1 94 ? 13.158 6.194 -5.328 1.00 71.62 94 THR A N 1
ATOM 687 C CA . THR A 1 94 ? 14.348 5.523 -5.841 1.00 71.62 94 THR A CA 1
ATOM 688 C C . THR A 1 94 ? 14.438 4.100 -5.311 1.00 71.62 94 THR A C 1
ATOM 690 O O . THR A 1 94 ? 13.818 3.738 -4.306 1.00 71.62 94 THR A O 1
ATOM 693 N N . LYS A 1 95 ? 15.267 3.284 -5.972 1.00 65.94 95 LYS A N 1
ATOM 694 C CA . LYS A 1 95 ? 15.598 1.940 -5.495 1.00 65.94 95 LYS A CA 1
ATOM 695 C C . LYS A 1 95 ? 16.085 1.958 -4.043 1.00 65.94 95 LYS A C 1
ATOM 697 O O . LYS A 1 95 ? 15.648 1.116 -3.274 1.00 65.94 95 LYS A O 1
ATOM 702 N N . ASP A 1 96 ? 16.911 2.928 -3.664 1.00 68.62 96 ASP A N 1
ATOM 703 C CA . ASP A 1 96 ? 17.474 3.009 -2.315 1.00 68.62 96 ASP A CA 1
ATOM 704 C C . ASP A 1 96 ? 16.396 3.308 -1.264 1.00 68.62 96 ASP A C 1
ATOM 706 O O . ASP A 1 96 ? 16.377 2.695 -0.195 1.00 68.62 96 ASP A O 1
ATOM 710 N N . GLY A 1 97 ? 15.469 4.226 -1.565 1.00 70.25 97 GLY A N 1
ATOM 711 C CA . GLY A 1 97 ? 14.344 4.532 -0.678 1.00 70.25 97 GLY A CA 1
ATOM 712 C C . GLY A 1 97 ? 13.396 3.350 -0.508 1.00 70.25 97 GLY A C 1
ATOM 713 O O . GLY A 1 97 ? 12.867 3.128 0.585 1.00 70.25 97 GLY A O 1
ATOM 714 N N . ILE A 1 98 ? 13.228 2.559 -1.569 1.00 64.94 98 ILE A N 1
ATOM 715 C CA . ILE A 1 98 ? 12.542 1.276 -1.486 1.00 64.94 98 ILE A CA 1
ATOM 716 C C . ILE A 1 98 ? 13.374 0.349 -0.614 1.00 64.94 98 ILE A C 1
ATOM 718 O O . ILE A 1 98 ? 12.912 0.049 0.464 1.00 64.94 98 ILE A O 1
ATOM 722 N N . ASP A 1 99 ? 14.605 -0.024 -0.960 1.00 62.44 99 ASP A N 1
ATOM 723 C CA . ASP A 1 99 ? 15.436 -0.969 -0.194 1.00 62.44 99 ASP A CA 1
ATOM 724 C C . ASP A 1 99 ? 15.466 -0.675 1.327 1.00 62.44 99 ASP A C 1
ATOM 726 O O . ASP A 1 99 ? 15.353 -1.596 2.140 1.00 62.44 99 ASP A O 1
ATOM 730 N N . GLN A 1 100 ? 15.507 0.601 1.733 1.00 65.94 100 GLN A N 1
ATOM 731 C CA . GLN A 1 100 ? 15.400 1.023 3.140 1.00 65.94 100 GLN A CA 1
ATOM 732 C C . GLN A 1 100 ? 14.084 0.633 3.823 1.00 65.94 100 GLN A C 1
ATOM 734 O O . GLN A 1 100 ? 14.097 0.165 4.962 1.00 65.94 100 GLN A O 1
ATOM 739 N N . LEU A 1 101 ? 12.943 0.803 3.153 1.00 65.81 101 LEU A N 1
ATOM 740 C CA . LEU A 1 101 ? 11.643 0.387 3.683 1.00 65.81 101 LEU A CA 1
ATOM 741 C C . LEU A 1 101 ? 11.584 -1.144 3.920 1.00 65.81 101 LEU A C 1
ATOM 743 O O . LEU A 1 101 ? 10.702 -1.607 4.636 1.00 65.81 101 LEU A O 1
ATOM 747 N N . GLY A 1 102 ? 12.481 -1.941 3.324 1.00 54.47 102 GLY A N 1
ATOM 748 C CA . GLY A 1 102 ? 12.356 -3.413 3.219 1.00 54.47 102 GLY A CA 1
ATOM 749 C C . GLY A 1 102 ? 13.198 -4.148 4.209 1.00 54.47 102 GLY A C 1
ATOM 750 O O . GLY A 1 102 ? 12.947 -5.303 4.530 1.00 54.47 102 GLY A O 1
ATOM 751 N N . GLN A 1 103 ? 14.154 -3.415 4.756 1.00 58.09 103 GLN A N 1
ATOM 752 C CA . GLN A 1 103 ? 14.844 -3.770 5.975 1.00 58.09 103 GLN A CA 1
ATOM 753 C C . GLN A 1 103 ? 13.911 -3.672 7.193 1.00 58.09 103 GLN A C 1
ATOM 755 O O . GLN A 1 103 ? 14.265 -4.147 8.268 1.00 58.09 103 GLN A O 1
ATOM 760 N N . LEU A 1 104 ? 12.714 -3.082 7.060 1.00 60.28 104 LEU A N 1
ATOM 761 C CA . LEU A 1 104 ? 11.734 -3.082 8.137 1.00 60.28 104 LEU A CA 1
ATOM 762 C C . LEU A 1 104 ? 11.050 -4.445 8.236 1.00 60.28 104 LEU A C 1
ATOM 764 O O . LEU A 1 104 ? 10.149 -4.759 7.463 1.00 60.28 104 LEU A O 1
ATOM 768 N N . GLU A 1 105 ? 11.392 -5.199 9.280 1.00 52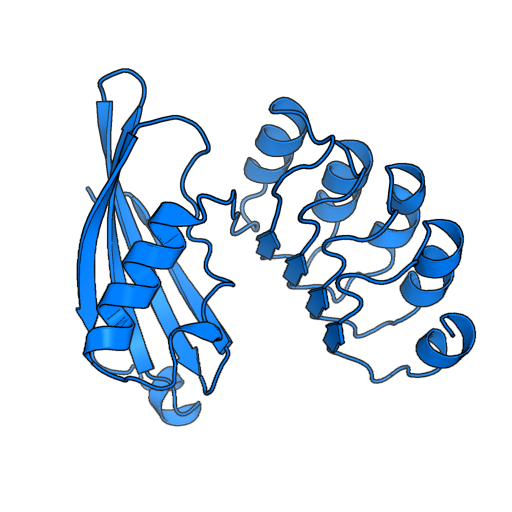.84 105 GLU A N 1
ATOM 769 C CA . GLU A 1 105 ? 10.846 -6.537 9.581 1.00 52.84 105 GLU A CA 1
ATOM 770 C C . GLU A 1 105 ? 9.307 -6.594 9.630 1.00 52.84 105 GLU A C 1
ATOM 772 O O . GLU A 1 105 ? 8.698 -7.650 9.473 1.00 52.84 105 GLU A O 1
ATOM 777 N N . ARG A 1 106 ? 8.658 -5.447 9.858 1.00 55.69 106 ARG A N 1
ATOM 778 C CA . ARG A 1 106 ? 7.199 -5.318 9.968 1.00 55.69 106 ARG A CA 1
ATOM 779 C C . ARG A 1 106 ? 6.482 -5.047 8.648 1.00 55.69 106 ARG A C 1
ATOM 781 O O . ARG A 1 106 ? 5.252 -5.050 8.638 1.00 55.69 106 ARG A O 1
ATOM 788 N N . MET A 1 107 ? 7.200 -4.731 7.575 1.00 49.91 107 MET A N 1
ATOM 789 C CA . MET A 1 107 ? 6.588 -4.281 6.332 1.00 49.91 107 MET A CA 1
ATOM 790 C C . MET A 1 107 ? 6.316 -5.438 5.372 1.00 49.91 107 MET A C 1
ATOM 792 O O . MET A 1 107 ? 7.211 -6.178 4.985 1.00 49.91 107 MET A O 1
ATOM 796 N N . GLN A 1 108 ? 5.059 -5.566 4.953 1.00 50.88 108 GLN A N 1
ATOM 797 C CA . GLN A 1 108 ? 4.621 -6.461 3.886 1.00 50.88 108 GLN A CA 1
ATOM 798 C C . GLN A 1 108 ? 4.533 -5.634 2.595 1.00 50.88 108 GLN A C 1
ATOM 800 O O . GLN A 1 108 ? 3.548 -4.958 2.309 1.00 50.88 108 GLN A O 1
ATOM 805 N N . TRP A 1 109 ? 5.629 -5.596 1.852 1.00 46.12 109 TRP A N 1
ATOM 806 C CA . TRP A 1 109 ? 5.762 -4.767 0.659 1.00 46.12 109 TRP A CA 1
ATOM 807 C C . TRP A 1 109 ? 4.939 -5.211 -0.540 1.00 46.12 109 TRP A C 1
ATOM 809 O O . TRP A 1 109 ? 4.726 -6.403 -0.745 1.00 46.12 109 TRP A O 1
ATOM 819 N N . MET A 1 110 ? 4.585 -4.236 -1.386 1.00 44.00 110 MET A N 1
ATOM 820 C CA . MET A 1 110 ? 4.096 -4.473 -2.739 1.00 44.00 110 MET A CA 1
ATOM 821 C C . MET A 1 110 ? 4.681 -3.466 -3.732 1.00 44.00 110 MET A C 1
ATOM 823 O O . MET A 1 110 ? 4.277 -2.300 -3.795 1.00 44.00 110 MET A O 1
ATOM 827 N N . ALA A 1 111 ? 5.613 -3.947 -4.548 1.00 36.12 111 ALA A N 1
ATOM 828 C CA . ALA A 1 111 ? 5.879 -3.360 -5.847 1.00 36.12 111 ALA A CA 1
ATOM 829 C C . ALA A 1 111 ? 4.916 -3.986 -6.859 1.00 36.12 111 ALA A C 1
ATOM 831 O O . ALA A 1 111 ? 4.713 -5.199 -6.874 1.00 36.12 111 ALA A O 1
ATOM 832 N N . SER A 1 112 ? 4.296 -3.126 -7.653 1.00 34.84 112 SER A N 1
ATOM 833 C CA . SER A 1 112 ? 3.414 -3.477 -8.754 1.00 34.84 112 SER A CA 1
ATOM 834 C C . SER A 1 112 ? 4.189 -4.207 -9.853 1.00 34.84 112 SER A C 1
ATOM 836 O O . SER A 1 11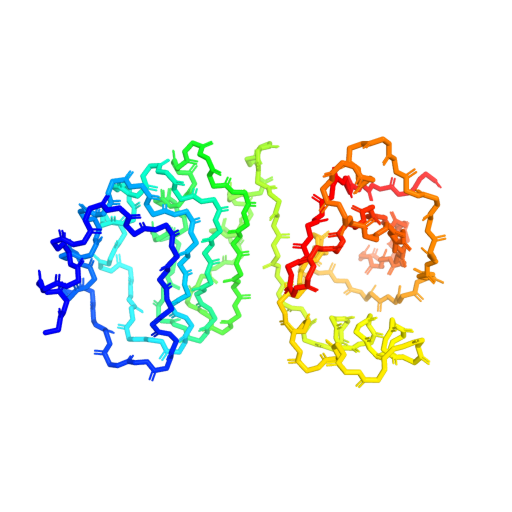2 ? 5.084 -3.652 -10.480 1.00 34.84 112 SER A O 1
ATOM 838 N N . ASP A 1 113 ? 3.797 -5.446 -10.120 1.00 39.91 113 ASP A N 1
ATOM 839 C CA . ASP A 1 113 ? 3.591 -5.855 -11.499 1.00 39.91 113 ASP A CA 1
ATOM 840 C C . ASP A 1 113 ? 2.085 -6.093 -11.663 1.00 39.91 113 ASP A C 1
ATOM 842 O O . ASP A 1 113 ? 1.518 -7.058 -11.141 1.00 39.91 113 ASP A O 1
ATOM 846 N N . GLU A 1 114 ? 1.428 -5.158 -12.349 1.00 41.50 114 GLU A N 1
ATOM 847 C CA . GLU A 1 114 ? 0.018 -5.243 -12.723 1.00 41.50 114 GLU A CA 1
ATOM 848 C C . GLU A 1 114 ? -0.278 -6.533 -13.509 1.00 41.50 114 GLU A C 1
ATOM 850 O O . GLU A 1 114 ? -1.369 -7.085 -13.386 1.00 41.50 114 GLU A O 1
ATOM 855 N N . LEU A 1 115 ? 0.690 -7.069 -14.262 1.00 43.53 115 LEU A N 1
ATOM 856 C CA . LEU A 1 115 ? 0.561 -8.298 -15.041 1.00 43.53 115 LEU A CA 1
ATOM 857 C C . LEU A 1 115 ? 0.484 -9.537 -14.140 1.00 43.53 115 LEU A C 1
ATOM 859 O O . LEU A 1 115 ? -0.465 -10.307 -14.276 1.00 43.53 115 LEU A O 1
ATOM 863 N N . THR A 1 116 ? 1.398 -9.699 -13.180 1.00 47.50 116 THR A N 1
ATOM 864 C CA . THR A 1 116 ? 1.382 -10.822 -12.222 1.00 47.50 116 THR A CA 1
ATOM 865 C C . THR A 1 116 ? 0.156 -10.770 -11.307 1.00 47.50 116 THR A C 1
ATOM 867 O O . THR A 1 116 ? -0.485 -11.795 -11.060 1.00 47.50 116 THR A O 1
ATOM 870 N N . ALA A 1 117 ? -0.234 -9.573 -10.850 1.00 48.88 117 ALA A N 1
ATOM 871 C CA . ALA A 1 117 ? -1.482 -9.389 -10.114 1.00 48.88 117 ALA A CA 1
ATOM 872 C C . ALA A 1 117 ? -2.690 -9.792 -10.973 1.00 48.88 117 ALA A C 1
ATOM 874 O O . ALA A 1 117 ? -3.545 -10.540 -10.511 1.00 48.88 117 ALA A O 1
ATOM 875 N N . ARG A 1 118 ? -2.749 -9.366 -12.239 1.00 48.88 118 ARG A N 1
ATOM 876 C CA . ARG A 1 118 ? -3.857 -9.672 -13.153 1.00 48.88 118 ARG A CA 1
ATOM 877 C C . ARG A 1 118 ? -3.913 -11.146 -13.557 1.00 48.88 118 ARG A C 1
ATOM 879 O O . ARG A 1 118 ? -5.005 -11.686 -13.679 1.00 48.88 118 ARG A O 1
ATOM 886 N N . GLU A 1 119 ? -2.781 -11.827 -13.715 1.00 51.88 119 GLU A N 1
ATOM 887 C CA . GLU A 1 119 ? -2.744 -13.285 -13.904 1.00 51.88 119 GLU A CA 1
ATOM 888 C C . GLU A 1 119 ? -3.283 -14.031 -12.683 1.00 51.88 119 GLU A C 1
ATOM 890 O O . GLU A 1 119 ? -4.066 -14.976 -12.822 1.00 51.88 119 GLU A O 1
ATOM 895 N N . PHE A 1 120 ? -2.906 -13.577 -11.487 1.00 51.31 120 PHE A N 1
ATOM 896 C CA . PHE A 1 120 ? -3.398 -14.126 -10.232 1.00 51.31 120 PHE A CA 1
ATOM 897 C C . PHE A 1 120 ? -4.913 -13.914 -10.070 1.00 51.31 120 PHE A C 1
ATOM 899 O O . PHE A 1 120 ? -5.642 -14.874 -9.809 1.00 51.31 120 PHE A O 1
ATOM 906 N N . VAL A 1 121 ? -5.396 -12.689 -10.321 1.00 50.94 121 VAL A N 1
ATOM 907 C CA . VAL A 1 121 ? -6.828 -12.343 -10.390 1.00 50.94 121 VAL A CA 1
ATOM 908 C C . VAL A 1 121 ? -7.541 -13.273 -11.367 1.00 50.94 121 VAL A C 1
ATOM 910 O O . VAL A 1 121 ? -8.484 -13.951 -10.981 1.00 50.94 121 VAL A O 1
ATOM 913 N N . ASN A 1 122 ? -7.081 -13.342 -12.620 1.00 52.41 122 ASN A N 1
ATOM 914 C CA . ASN A 1 122 ? -7.748 -14.092 -13.683 1.00 52.41 122 ASN A CA 1
ATOM 915 C C . ASN A 1 122 ? -7.906 -15.576 -13.331 1.00 52.41 122 ASN A C 1
ATOM 917 O O . ASN A 1 122 ? -8.928 -16.174 -13.659 1.00 52.41 122 ASN A O 1
ATOM 921 N N . ARG A 1 123 ? -6.925 -16.171 -12.644 1.00 55.59 123 ARG A N 1
ATOM 922 C CA . ARG A 1 123 ? -6.979 -17.575 -12.216 1.00 55.59 123 ARG A CA 1
ATOM 923 C C . ARG A 1 123 ? -7.961 -17.816 -11.071 1.00 55.59 123 ARG A C 1
ATOM 925 O O . ARG A 1 123 ? -8.658 -18.822 -11.100 1.00 55.59 123 ARG A O 1
ATOM 932 N N . ILE A 1 124 ? -8.063 -16.899 -10.110 1.00 50.41 124 ILE A N 1
ATOM 933 C CA . ILE A 1 124 ? -9.080 -16.979 -9.046 1.00 50.41 124 ILE A CA 1
ATOM 934 C C . ILE A 1 124 ? -10.480 -16.714 -9.616 1.00 50.41 124 ILE A C 1
ATOM 936 O O . ILE A 1 124 ? -11.446 -17.380 -9.253 1.00 50.41 124 ILE A O 1
ATOM 940 N N . SER A 1 125 ? -10.602 -15.771 -10.548 1.00 49.22 125 SER A N 1
ATOM 941 C CA . SER A 1 125 ? -11.882 -15.363 -11.131 1.00 49.22 125 SER A CA 1
ATOM 942 C C . SER A 1 125 ? -12.458 -16.342 -12.150 1.00 49.22 125 SER A C 1
ATOM 944 O O . SER A 1 125 ? -13.664 -16.337 -12.385 1.00 49.22 125 SER A O 1
ATOM 946 N N . GLN A 1 126 ? -11.648 -17.242 -12.712 1.00 50.06 126 GLN A N 1
ATOM 947 C CA . GLN A 1 126 ? -12.178 -18.383 -13.465 1.00 50.06 126 GLN A CA 1
ATOM 948 C C . GLN A 1 126 ? -13.026 -19.328 -12.587 1.00 50.06 126 GLN A C 1
ATOM 950 O O . GLN A 1 126 ? -13.860 -20.049 -13.128 1.00 50.06 126 GLN A O 1
ATOM 955 N N . GLU A 1 127 ? -12.901 -19.273 -11.253 1.00 48.38 127 GLU A N 1
ATOM 956 C CA . GLU A 1 127 ? -13.793 -19.972 -10.313 1.00 48.38 127 GLU A CA 1
ATOM 957 C C . GLU A 1 127 ? -14.975 -19.103 -9.812 1.00 48.38 127 GLU A C 1
ATOM 959 O O . GLU A 1 127 ? -15.937 -19.644 -9.269 1.00 48.38 127 GLU A O 1
ATOM 964 N N . SER A 1 128 ? -14.950 -17.774 -10.009 1.00 41.28 128 SER A N 1
ATOM 965 C CA . SER A 1 128 ? -15.989 -16.816 -9.572 1.00 41.28 128 SER A CA 1
ATOM 966 C C . SER A 1 128 ? -15.967 -15.540 -10.434 1.00 41.28 128 SER A C 1
ATOM 968 O O . SER A 1 128 ? -15.042 -14.730 -10.345 1.00 41.28 128 SER A O 1
ATOM 970 N N . HIS A 1 129 ? -16.984 -15.359 -11.286 1.00 36.50 129 HIS A N 1
ATOM 971 C CA . HIS A 1 129 ? -17.002 -14.338 -12.348 1.00 36.50 129 HIS A CA 1
ATOM 972 C C . HIS A 1 129 ? -17.164 -12.880 -11.862 1.00 36.50 129 HIS A C 1
ATOM 974 O O . HIS A 1 129 ? -16.834 -11.969 -12.618 1.00 36.50 129 HIS A O 1
ATOM 980 N N . ASP A 1 130 ? -17.610 -12.634 -10.625 1.00 40.12 130 ASP A N 1
ATOM 981 C CA . ASP A 1 130 ? -17.919 -11.272 -10.141 1.00 40.12 130 ASP A CA 1
ATOM 982 C C . ASP A 1 130 ? -16.765 -10.589 -9.375 1.00 40.12 130 ASP A C 1
ATOM 984 O O . ASP A 1 130 ? -16.791 -9.374 -9.161 1.00 40.12 130 ASP A O 1
ATOM 988 N N . ASP A 1 131 ? -15.715 -11.327 -9.000 1.00 41.00 131 ASP A N 1
ATOM 989 C CA . ASP A 1 131 ? -14.671 -10.827 -8.089 1.00 41.00 131 ASP A CA 1
ATOM 990 C C . ASP A 1 131 ? -13.451 -10.213 -8.811 1.00 41.00 131 ASP A C 1
ATOM 992 O O . ASP A 1 131 ? -12.660 -9.497 -8.202 1.00 41.00 131 ASP A O 1
ATOM 996 N N . ALA A 1 132 ? -13.296 -10.429 -10.121 1.00 33.25 132 ALA A N 1
ATOM 997 C CA . ALA A 1 132 ? -12.066 -10.124 -10.869 1.00 33.25 132 ALA A CA 1
ATOM 998 C C . ALA A 1 132 ? -11.664 -8.641 -10.870 1.00 33.25 132 ALA A C 1
ATOM 1000 O O . ALA A 1 132 ? -10.524 -8.279 -10.587 1.00 33.25 132 ALA A O 1
ATOM 1001 N N . ALA A 1 133 ? -12.614 -7.756 -11.168 1.00 35.09 133 ALA A N 1
ATOM 1002 C CA . ALA A 1 133 ? -12.339 -6.330 -11.343 1.00 35.09 133 ALA A CA 1
ATOM 1003 C C . ALA A 1 133 ? -12.044 -5.594 -10.021 1.00 35.09 133 ALA A C 1
ATOM 1005 O O . ALA A 1 133 ? -11.521 -4.484 -10.045 1.00 35.09 133 ALA A O 1
ATOM 1006 N N . MET A 1 134 ? -12.366 -6.203 -8.873 1.00 37.41 134 MET A N 1
ATOM 1007 C CA . MET A 1 134 ? -12.204 -5.611 -7.535 1.00 37.41 134 MET A CA 1
ATOM 1008 C C . MET A 1 134 ? -10.872 -5.996 -6.873 1.00 37.41 134 MET A C 1
ATOM 1010 O O . MET A 1 134 ? -10.475 -5.402 -5.873 1.00 37.41 134 MET A O 1
ATOM 1014 N N . MET A 1 135 ? -10.173 -6.983 -7.437 1.00 35.09 135 MET A N 1
ATOM 1015 C CA . MET A 1 135 ? -8.989 -7.615 -6.851 1.00 35.09 135 MET A CA 1
ATOM 1016 C C . MET A 1 135 ? -7.674 -7.049 -7.412 1.00 35.09 135 MET A C 1
ATOM 1018 O O . MET A 1 135 ? -6.600 -7.501 -7.043 1.00 35.09 135 MET A O 1
ATOM 1022 N N . THR A 1 136 ? -7.722 -5.986 -8.218 1.00 35.44 136 THR A N 1
ATOM 1023 C CA . THR A 1 136 ? -6.574 -5.188 -8.711 1.00 35.44 136 THR A CA 1
ATOM 1024 C C . THR A 1 136 ? -5.721 -4.538 -7.609 1.00 35.44 136 THR A C 1
ATOM 1026 O O . THR A 1 136 ? -4.772 -3.818 -7.896 1.00 35.44 136 THR A O 1
ATOM 1029 N N . CYS A 1 137 ? -6.013 -4.819 -6.338 1.00 32.00 137 CYS A N 1
ATOM 1030 C CA . CYS A 1 137 ? -5.226 -4.427 -5.172 1.00 32.00 137 CYS A CA 1
ATOM 1031 C C . CYS A 1 137 ? -4.462 -5.623 -4.590 1.00 32.00 137 CYS A C 1
ATOM 1033 O O . CYS A 1 137 ? -4.373 -5.781 -3.373 1.00 32.00 137 CYS A O 1
ATOM 1035 N N . PHE A 1 138 ? -3.953 -6.509 -5.443 1.00 35.91 138 PHE A N 1
ATOM 1036 C CA . PHE A 1 138 ? -2.952 -7.460 -5.000 1.00 35.91 138 PHE A CA 1
ATOM 1037 C C . PHE A 1 138 ? -1.601 -6.791 -4.963 1.00 35.91 138 PHE A C 1
ATOM 1039 O O . PHE A 1 138 ? -1.175 -6.083 -5.868 1.00 35.91 138 PHE A O 1
ATOM 1046 N N . GLY A 1 139 ? -0.873 -7.176 -3.951 1.00 38.22 139 GLY A N 1
ATOM 1047 C CA . GLY A 1 139 ? 0.548 -7.228 -4.044 1.00 38.22 139 GLY A CA 1
ATOM 1048 C C . GLY A 1 139 ? 1.025 -8.251 -3.052 1.00 38.22 139 GLY A C 1
ATOM 1049 O O . GLY A 1 139 ? 0.693 -8.345 -1.869 1.00 38.22 139 GLY A O 1
ATOM 1050 N N . LEU A 1 140 ? 1.750 -9.134 -3.663 1.00 37.31 140 LEU A N 1
ATOM 1051 C CA . LEU A 1 140 ? 2.542 -10.097 -2.986 1.00 37.31 140 LEU A CA 1
ATOM 1052 C C . LEU A 1 140 ? 3.937 -9.515 -3.035 1.00 37.31 140 LEU A C 1
ATOM 1054 O O . LEU A 1 140 ? 4.289 -8.819 -3.989 1.00 37.31 140 LEU A O 1
ATOM 1058 N N . ASN A 1 141 ? 4.675 -9.705 -1.949 1.00 45.72 141 ASN A N 1
ATOM 1059 C CA . ASN A 1 141 ? 6.025 -9.197 -1.815 1.00 45.72 141 ASN A CA 1
ATOM 1060 C C . ASN A 1 141 ? 6.925 -9.917 -2.827 1.00 45.72 141 ASN A C 1
ATOM 1062 O O . ASN A 1 141 ? 7.525 -10.944 -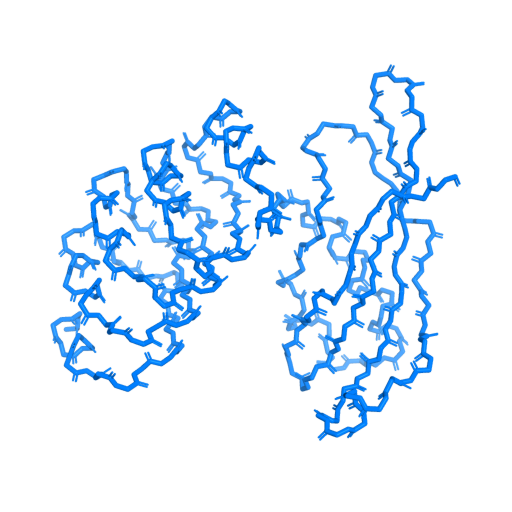2.518 1.00 45.72 141 ASN A O 1
ATOM 1066 N N . LEU A 1 142 ? 6.940 -9.411 -4.056 1.00 42.94 142 LEU A N 1
ATOM 1067 C CA . LEU A 1 142 ? 7.777 -9.870 -5.145 1.00 42.94 142 LEU A CA 1
ATOM 1068 C C . LEU A 1 142 ? 8.870 -8.807 -5.330 1.00 42.94 142 LEU A C 1
ATOM 1070 O O . LEU A 1 142 ? 8.565 -7.640 -5.601 1.00 42.94 142 LEU A O 1
ATOM 1074 N N . PRO A 1 143 ? 10.144 -9.156 -5.100 1.00 38.31 143 PRO A N 1
ATOM 1075 C CA . PRO A 1 143 ? 11.254 -8.229 -5.276 1.00 38.31 143 PRO A CA 1
ATOM 1076 C C . PRO A 1 143 ? 11.267 -7.618 -6.681 1.00 38.31 143 PRO A C 1
ATOM 1078 O O . PRO A 1 143 ? 11.109 -8.325 -7.667 1.00 38.31 143 PRO A O 1
ATOM 1081 N N . ARG A 1 144 ? 11.524 -6.307 -6.786 1.00 42.22 144 ARG A N 1
ATOM 1082 C CA . ARG A 1 144 ? 11.473 -5.514 -8.037 1.00 42.22 144 ARG A CA 1
ATOM 1083 C C . ARG A 1 144 ? 12.406 -5.970 -9.171 1.00 42.22 144 ARG A C 1
ATOM 1085 O O . ARG A 1 144 ? 12.412 -5.359 -10.234 1.00 42.22 144 ARG A O 1
ATOM 1092 N N . THR A 1 145 ? 13.243 -6.975 -8.949 1.00 44.72 145 THR A N 1
ATOM 1093 C CA . THR A 1 145 ? 14.277 -7.408 -9.891 1.00 44.72 145 THR A CA 1
ATOM 1094 C C . THR A 1 145 ? 14.182 -8.906 -10.114 1.00 44.72 145 THR A C 1
ATOM 1096 O O . THR A 1 145 ? 14.360 -9.670 -9.167 1.00 44.72 145 THR A O 1
ATOM 1099 N N . GLY A 1 146 ? 13.956 -9.319 -11.358 1.00 51.06 146 GLY A N 1
ATOM 1100 C CA . GLY A 1 146 ? 13.923 -10.721 -11.762 1.00 51.06 146 GLY A CA 1
ATOM 1101 C C . GLY A 1 146 ? 12.687 -11.088 -12.575 1.00 51.06 146 GLY A C 1
ATOM 1102 O O . GLY A 1 146 ? 11.704 -10.352 -12.572 1.00 51.06 146 GLY A O 1
ATOM 1103 N N . ASP A 1 147 ? 12.748 -12.226 -13.261 1.00 61.69 147 ASP A N 1
ATOM 1104 C CA . ASP A 1 147 ? 11.600 -12.770 -13.984 1.00 61.69 147 ASP A CA 1
ATOM 1105 C C . ASP A 1 147 ? 10.711 -13.531 -13.000 1.00 61.69 147 ASP A C 1
ATOM 1107 O O . ASP A 1 147 ? 11.185 -14.416 -12.281 1.00 61.69 147 ASP A O 1
ATOM 1111 N N . PHE A 1 148 ? 9.425 -13.192 -12.970 1.00 62.88 148 PHE A N 1
ATOM 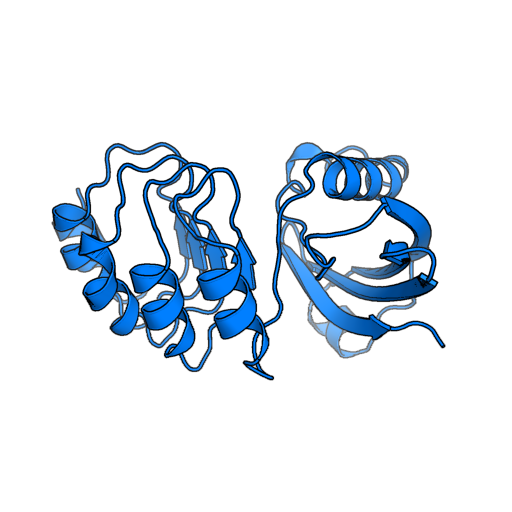1112 C CA . PHE A 1 148 ? 8.427 -13.906 -12.182 1.00 62.88 148 PHE A CA 1
ATOM 1113 C C . PHE A 1 148 ? 7.556 -14.763 -13.080 1.00 62.88 148 PHE A C 1
ATOM 1115 O O . PHE A 1 148 ? 7.172 -14.365 -14.177 1.00 62.88 148 PHE A O 1
ATOM 1122 N N . SER A 1 149 ? 7.197 -15.936 -12.578 1.00 68.25 149 SER A N 1
ATOM 1123 C CA . SER A 1 149 ? 6.128 -16.728 -13.168 1.00 68.25 149 SER A CA 1
ATOM 1124 C C . SER A 1 149 ? 5.292 -17.369 -12.074 1.00 68.25 149 SER A C 1
ATOM 1126 O O . SER A 1 149 ? 5.808 -17.812 -11.048 1.00 68.25 149 SER A O 1
ATOM 1128 N N . THR A 1 150 ? 3.976 -17.381 -12.265 1.00 68.00 150 THR A N 1
ATOM 1129 C CA . THR A 1 150 ? 3.060 -18.014 -11.314 1.00 68.00 150 THR A CA 1
ATOM 1130 C C . THR A 1 150 ? 3.247 -19.528 -11.358 1.00 68.00 150 THR A C 1
ATOM 1132 O O . THR A 1 150 ? 2.982 -20.156 -12.383 1.00 68.00 150 THR A O 1
ATOM 1135 N N . ARG A 1 151 ? 3.656 -20.117 -10.229 1.00 75.19 151 ARG A N 1
ATOM 1136 C CA . ARG A 1 151 ? 3.845 -21.563 -10.072 1.00 75.19 151 ARG A CA 1
ATOM 1137 C C . ARG A 1 151 ? 2.510 -22.251 -9.807 1.00 75.19 151 ARG A C 1
ATOM 1139 O O . ARG A 1 151 ? 2.159 -23.217 -10.481 1.00 75.19 151 ARG A O 1
ATOM 1146 N N . SER A 1 152 ? 1.749 -21.765 -8.825 1.00 78.44 152 SER A N 1
ATOM 1147 C CA . SER A 1 152 ? 0.445 -22.339 -8.486 1.00 78.44 152 SER A CA 1
ATOM 1148 C C . SER A 1 152 ? -0.461 -21.357 -7.744 1.00 78.44 152 SER A C 1
ATOM 1150 O O . SER A 1 152 ? -0.003 -20.431 -7.082 1.00 78.44 152 SER A O 1
ATOM 1152 N N . VAL A 1 153 ? -1.773 -21.569 -7.856 1.00 74.31 153 VAL A N 1
ATOM 1153 C CA . VAL A 1 153 ? -2.795 -20.882 -7.058 1.00 74.31 153 VAL A CA 1
ATOM 1154 C C . VAL A 1 153 ? -3.842 -21.918 -6.697 1.00 74.31 153 VAL A C 1
ATOM 1156 O O . VAL A 1 153 ? -4.457 -22.496 -7.590 1.00 74.31 153 VAL A O 1
ATOM 1159 N N . VAL A 1 154 ? -4.010 -22.201 -5.410 1.00 79.38 154 VAL A N 1
ATOM 1160 C CA . VAL A 1 154 ? -4.877 -23.284 -4.938 1.00 79.38 154 VAL A CA 1
ATOM 1161 C C . VAL A 1 154 ? -5.713 -22.848 -3.745 1.00 79.38 154 VAL A C 1
ATOM 1163 O O . VAL A 1 154 ? -5.232 -22.171 -2.834 1.00 79.38 154 VAL A O 1
ATOM 1166 N N . ARG A 1 155 ? -6.976 -23.273 -3.715 1.00 81.50 155 ARG A N 1
ATOM 1167 C CA . ARG A 1 155 ? -7.845 -23.073 -2.555 1.00 81.50 155 ARG A CA 1
ATOM 1168 C C . ARG A 1 155 ? -7.362 -23.926 -1.382 1.00 81.50 155 ARG A C 1
ATOM 1170 O O . ARG A 1 155 ? -6.960 -25.077 -1.552 1.00 81.50 155 ARG A O 1
ATOM 1177 N N . ARG A 1 156 ? -7.404 -23.364 -0.175 1.00 83.69 156 ARG A N 1
ATOM 1178 C CA . ARG A 1 156 ? -7.020 -24.049 1.067 1.00 83.69 156 ARG A CA 1
ATOM 1179 C C . ARG A 1 156 ? -8.234 -24.187 1.984 1.00 83.69 156 ARG A C 1
ATOM 1181 O O . ARG A 1 156 ? -9.143 -23.356 1.918 1.00 83.69 156 ARG A O 1
ATOM 1188 N N . PRO A 1 157 ? -8.261 -25.207 2.856 1.00 86.81 157 PRO A N 1
ATOM 1189 C CA . PRO A 1 157 ? -9.248 -25.272 3.925 1.00 86.81 157 PRO A CA 1
ATOM 1190 C C . PRO A 1 157 ? -9.225 -23.988 4.761 1.00 86.81 157 PRO A C 1
ATOM 1192 O O . PRO A 1 157 ? -8.152 -23.450 5.054 1.00 86.81 157 PRO A O 1
ATOM 1195 N N . ALA A 1 158 ? -10.406 -23.499 5.134 1.00 83.31 158 ALA A N 1
ATOM 1196 C CA . ALA A 1 158 ? -10.527 -22.367 6.039 1.00 83.31 158 ALA A CA 1
ATOM 1197 C C . ALA A 1 158 ? -9.932 -22.727 7.410 1.00 83.31 158 ALA A C 1
ATOM 1199 O O . ALA A 1 158 ? -10.055 -23.858 7.886 1.00 83.31 158 ALA A O 1
ATOM 1200 N N . THR A 1 159 ? -9.248 -21.774 8.043 1.00 83.12 159 THR A N 1
ATOM 1201 C CA . THR A 1 159 ? -8.903 -21.900 9.464 1.00 83.12 159 THR A CA 1
ATOM 1202 C C . THR A 1 159 ? -10.101 -21.501 10.317 1.00 83.12 159 THR A C 1
ATOM 1204 O O . THR A 1 159 ? -10.983 -20.786 9.854 1.00 83.12 159 THR A O 1
ATOM 1207 N N . ARG A 1 160 ? -10.083 -21.836 11.611 1.00 83.00 160 ARG A N 1
ATOM 1208 C CA . ARG A 1 160 ? -11.110 -21.378 12.561 1.00 83.00 160 ARG A CA 1
ATOM 1209 C C . ARG A 1 160 ? -11.337 -19.858 12.514 1.00 83.00 160 ARG A C 1
ATOM 1211 O O . ARG A 1 160 ? -12.472 -19.402 12.551 1.00 83.00 160 ARG A O 1
ATOM 1218 N N . LYS A 1 161 ? -10.257 -19.076 12.401 1.00 74.75 161 LYS A N 1
ATOM 1219 C CA . LYS A 1 161 ? -10.327 -17.611 12.289 1.00 74.75 161 LYS A CA 1
ATOM 1220 C C . LYS A 1 161 ? -10.952 -17.168 10.965 1.00 74.75 161 LYS A C 1
ATOM 1222 O O . LYS A 1 161 ? -11.582 -16.118 10.909 1.00 74.75 161 LYS A O 1
ATOM 1227 N N . ASP A 1 162 ? -10.755 -17.940 9.901 1.00 79.00 162 ASP A N 1
ATOM 1228 C CA . ASP A 1 162 ? -11.384 -17.670 8.614 1.00 79.00 162 ASP A CA 1
ATOM 1229 C C . ASP A 1 162 ? -12.881 -17.981 8.670 1.00 79.00 162 ASP A C 1
ATOM 1231 O O . ASP A 1 162 ? -13.662 -17.150 8.228 1.00 79.00 162 ASP A O 1
ATOM 1235 N N . ASP A 1 163 ? -13.295 -19.082 9.299 1.00 85.75 163 ASP A N 1
ATOM 1236 C CA . ASP A 1 163 ? -14.716 -19.407 9.498 1.00 85.75 163 ASP A CA 1
ATOM 1237 C C . ASP A 1 163 ? -15.434 -18.340 10.341 1.00 85.75 163 ASP A C 1
ATOM 1239 O O . ASP A 1 163 ? -16.496 -17.843 9.959 1.00 85.75 163 ASP A O 1
ATOM 1243 N N . GLU A 1 164 ? -14.821 -17.921 11.455 1.00 82.75 164 GLU A N 1
ATOM 1244 C CA . GLU A 1 164 ? -15.334 -16.852 12.328 1.00 82.75 164 GLU A CA 1
ATOM 1245 C C . GLU A 1 164 ? -15.520 -15.527 11.570 1.00 82.75 164 GLU A C 1
ATOM 1247 O O . GLU A 1 164 ? -16.460 -14.778 11.834 1.00 82.75 164 GLU A O 1
ATOM 1252 N N . LEU A 1 165 ? -14.640 -15.244 10.607 1.00 75.62 165 LEU A N 1
ATOM 1253 C CA . LEU A 1 165 ? -14.637 -14.003 9.832 1.00 75.62 165 LEU A CA 1
ATOM 1254 C C . LEU A 1 165 ? -15.248 -14.164 8.434 1.00 75.62 165 LEU A C 1
ATOM 1256 O O . LEU A 1 165 ? -15.195 -13.218 7.648 1.00 75.62 165 LEU A O 1
ATOM 1260 N N . GLN A 1 166 ? -15.832 -15.326 8.126 1.00 81.56 166 GLN A N 1
ATOM 1261 C CA . GLN A 1 166 ? -16.409 -15.658 6.819 1.00 81.56 166 GLN A CA 1
ATOM 1262 C C . GLN A 1 166 ? -15.424 -15.408 5.662 1.00 81.56 166 GLN A C 1
ATOM 1264 O O . GLN A 1 166 ? -15.721 -14.704 4.694 1.00 81.56 166 GLN A O 1
ATOM 1269 N N . ARG A 1 167 ? -14.210 -15.949 5.795 1.00 77.88 167 ARG A N 1
ATOM 1270 C CA . ARG A 1 167 ? -13.102 -15.785 4.850 1.00 77.88 167 ARG A CA 1
ATOM 1271 C C . ARG A 1 167 ? -12.864 -17.038 4.031 1.00 77.88 167 ARG A C 1
ATOM 1273 O O . ARG A 1 167 ? -12.920 -18.156 4.533 1.00 77.88 167 ARG A O 1
ATOM 1280 N N . MET A 1 168 ? -12.493 -16.839 2.774 1.00 77.62 168 MET A N 1
ATOM 1281 C CA . MET A 1 168 ? -11.987 -17.900 1.908 1.00 77.62 168 MET A CA 1
ATOM 1282 C C . MET A 1 168 ? -10.464 -17.886 1.915 1.00 77.62 168 MET A C 1
ATOM 1284 O O . MET A 1 168 ? -9.870 -16.828 1.727 1.00 77.62 168 MET A O 1
ATOM 1288 N N . ARG A 1 169 ? -9.826 -19.045 2.108 1.00 80.06 169 ARG A N 1
ATOM 1289 C CA . ARG A 1 169 ? -8.363 -19.156 2.131 1.00 80.06 169 ARG A CA 1
ATOM 1290 C C . ARG A 1 169 ? -7.811 -19.735 0.832 1.00 80.06 169 ARG A C 1
ATOM 1292 O O . ARG A 1 169 ? -8.350 -20.690 0.277 1.00 80.06 169 ARG A O 1
ATOM 1299 N N . TRP A 1 170 ? -6.694 -19.175 0.399 1.00 79.75 170 TRP A N 1
ATOM 1300 C CA . TRP A 1 170 ? -5.958 -19.520 -0.805 1.00 79.75 170 TRP A CA 1
ATOM 1301 C C . TRP A 1 170 ? -4.469 -19.579 -0.504 1.00 79.75 170 TRP A C 1
ATOM 1303 O O . TRP A 1 170 ? -3.980 -18.868 0.369 1.00 79.75 170 TRP A O 1
ATOM 1313 N N . ARG A 1 171 ? -3.747 -20.399 -1.257 1.00 79.19 171 ARG A N 1
ATOM 1314 C CA . ARG A 1 171 ? -2.292 -20.386 -1.310 1.00 79.19 171 ARG A CA 1
ATOM 1315 C C . ARG A 1 171 ? -1.865 -20.083 -2.730 1.00 79.19 171 ARG A C 1
ATOM 1317 O O . ARG A 1 171 ? -2.399 -20.650 -3.678 1.00 79.19 171 ARG A O 1
ATOM 1324 N N . ALA A 1 172 ? -0.907 -19.190 -2.846 1.00 74.75 172 ALA A N 1
ATOM 1325 C CA . ALA A 1 172 ? -0.349 -18.743 -4.097 1.00 74.75 172 ALA A CA 1
ATOM 1326 C C . ALA A 1 172 ? 1.161 -18.937 -4.054 1.00 74.75 172 ALA A C 1
ATOM 1328 O O . ALA A 1 172 ? 1.774 -18.696 -3.015 1.00 74.75 172 ALA A O 1
ATOM 1329 N N . GLU A 1 173 ? 1.740 -19.406 -5.149 1.00 77.56 173 GLU A N 1
ATOM 1330 C CA . GLU A 1 173 ? 3.161 -19.700 -5.265 1.00 77.56 173 GLU A CA 1
ATOM 1331 C C . GLU A 1 173 ? 3.709 -19.171 -6.585 1.00 77.56 173 GLU A C 1
ATOM 1333 O O . GLU A 1 173 ? 3.044 -19.248 -7.622 1.00 77.56 173 GLU A O 1
ATOM 1338 N N . TRP A 1 174 ? 4.945 -18.685 -6.551 1.00 76.06 174 TRP A N 1
ATOM 1339 C CA . TRP A 1 174 ? 5.649 -18.130 -7.703 1.00 76.06 174 TRP A CA 1
ATOM 1340 C C . TRP A 1 174 ? 7.061 -18.680 -7.796 1.00 76.06 174 TRP A C 1
ATOM 1342 O O . TRP A 1 174 ? 7.693 -18.984 -6.785 1.00 76.06 174 TRP A O 1
ATOM 1352 N N . ASP A 1 175 ? 7.550 -18.754 -9.024 1.00 75.12 175 ASP A N 1
ATOM 1353 C CA . ASP A 1 175 ? 8.962 -18.864 -9.343 1.00 75.12 175 ASP A CA 1
ATOM 1354 C C . ASP A 1 175 ? 9.519 -17.464 -9.584 1.00 75.12 175 ASP A C 1
ATOM 1356 O O . ASP A 1 175 ? 8.934 -16.674 -10.329 1.00 75.12 175 ASP A O 1
ATOM 1360 N N . TRP A 1 176 ? 10.651 -17.168 -8.957 1.00 71.12 176 TRP A N 1
ATOM 1361 C CA . TRP A 1 176 ? 11.355 -15.902 -9.061 1.00 71.12 176 TRP A CA 1
ATOM 1362 C C . TRP A 1 176 ? 12.802 -16.138 -9.489 1.00 71.12 176 TRP A C 1
ATOM 1364 O O . TRP A 1 176 ? 13.574 -16.787 -8.785 1.00 71.12 176 TRP A O 1
ATOM 1374 N N . LYS A 1 177 ? 13.179 -15.587 -10.643 1.00 71.56 177 LYS A N 1
ATOM 1375 C CA . LYS A 1 177 ? 14.535 -15.652 -11.193 1.00 71.56 177 LYS A CA 1
ATOM 1376 C C . LYS A 1 177 ? 15.258 -14.335 -11.017 1.00 71.56 177 LYS A C 1
ATOM 1378 O O . LYS A 1 177 ? 14.982 -13.390 -11.747 1.00 71.56 177 LYS A O 1
ATOM 1383 N N . ILE A 1 178 ? 16.258 -14.281 -10.140 1.00 61.50 178 ILE A N 1
ATOM 1384 C CA . ILE A 1 178 ? 17.127 -13.105 -9.990 1.00 61.50 178 ILE A CA 1
ATOM 1385 C C . ILE A 1 178 ? 18.588 -13.463 -10.245 1.00 61.50 178 ILE A C 1
ATOM 1387 O O . ILE A 1 178 ? 19.151 -14.344 -9.600 1.00 61.50 178 ILE A O 1
ATOM 1391 N N . ASN A 1 179 ? 19.234 -12.763 -11.185 1.00 63.28 179 ASN A N 1
ATOM 1392 C CA . ASN A 1 179 ? 20.655 -12.951 -11.512 1.00 63.28 179 ASN A CA 1
ATOM 1393 C C . ASN A 1 179 ? 21.040 -14.430 -11.757 1.00 63.28 179 ASN A C 1
ATOM 1395 O O . ASN A 1 179 ? 22.109 -14.875 -11.340 1.00 63.28 179 ASN A O 1
ATOM 1399 N N . GLY A 1 180 ? 20.149 -15.202 -12.392 1.00 66.06 180 GLY A N 1
ATOM 1400 C CA . GLY A 1 180 ? 20.352 -16.627 -12.680 1.00 66.06 180 GLY A CA 1
ATOM 1401 C C . GLY A 1 180 ? 20.111 -17.584 -11.505 1.00 66.06 180 GLY A C 1
ATOM 1402 O O . GLY A 1 180 ? 20.406 -18.768 -11.639 1.00 66.06 180 GLY A O 1
ATOM 1403 N N . LYS A 1 181 ? 19.593 -17.102 -10.368 1.00 60.28 181 LYS A N 1
ATOM 1404 C CA . LYS A 1 181 ? 19.152 -17.935 -9.243 1.00 60.28 181 LYS A CA 1
ATOM 1405 C C . LYS A 1 181 ? 17.633 -18.052 -9.232 1.00 60.28 181 LYS A C 1
ATOM 1407 O O . LYS A 1 181 ? 16.948 -17.031 -9.247 1.00 60.28 181 LYS A O 1
ATOM 1412 N N . ASP A 1 182 ? 17.153 -19.289 -9.175 1.00 78.06 182 ASP A N 1
ATOM 1413 C CA . ASP A 1 182 ? 15.747 -19.628 -8.975 1.00 78.06 182 ASP A CA 1
ATOM 1414 C C . ASP A 1 182 ? 15.411 -19.605 -7.482 1.00 78.06 182 ASP A C 1
ATOM 1416 O O . ASP A 1 182 ? 16.084 -20.251 -6.678 1.00 78.06 182 ASP A O 1
ATOM 1420 N N . GLN A 1 183 ? 14.359 -18.883 -7.117 1.00 73.69 183 GLN A N 1
ATOM 1421 C CA . GLN A 1 183 ? 13.788 -18.876 -5.780 1.00 73.69 183 GLN A CA 1
ATOM 1422 C C . GLN A 1 183 ? 12.281 -19.080 -5.886 1.00 73.69 183 GLN A C 1
ATOM 1424 O O . GLN A 1 183 ? 11.602 -18.374 -6.625 1.00 73.69 183 GLN A O 1
ATOM 1429 N N . GLY A 1 184 ? 11.732 -20.031 -5.136 1.00 73.31 184 GLY A N 1
ATOM 1430 C CA . GLY A 1 184 ? 10.284 -20.128 -5.000 1.00 73.31 184 GLY A CA 1
ATOM 1431 C C . GLY A 1 184 ? 9.774 -19.161 -3.931 1.00 73.31 184 GLY A C 1
ATOM 1432 O O . GLY A 1 184 ? 10.444 -18.923 -2.929 1.00 73.31 184 GLY A O 1
ATOM 1433 N N . LEU A 1 185 ? 8.581 -18.615 -4.119 1.00 68.62 185 LEU A N 1
ATOM 1434 C CA . LEU A 1 185 ? 7.893 -17.759 -3.153 1.00 68.62 185 LEU A CA 1
ATOM 1435 C C . LEU A 1 185 ? 6.480 -18.280 -2.933 1.00 68.62 185 LEU A C 1
ATOM 1437 O O . LEU A 1 185 ? 5.886 -18.851 -3.844 1.00 68.62 185 LEU A O 1
ATOM 1441 N N . TYR A 1 186 ? 5.922 -18.052 -1.748 1.00 70.56 186 TYR A N 1
ATOM 1442 C CA . TYR A 1 186 ? 4.527 -18.360 -1.464 1.00 70.56 186 TYR A CA 1
ATOM 1443 C C . TYR A 1 186 ? 3.838 -17.273 -0.652 1.00 70.56 186 TYR A C 1
ATOM 1445 O O . TYR A 1 186 ? 4.475 -16.500 0.064 1.00 70.56 186 TYR A O 1
ATOM 1453 N N . ALA A 1 187 ? 2.510 -17.289 -0.703 1.00 64.50 187 ALA A N 1
ATOM 1454 C CA . ALA A 1 187 ? 1.657 -16.577 0.226 1.00 64.50 187 ALA A CA 1
ATOM 1455 C C . ALA A 1 187 ? 0.357 -17.319 0.516 1.00 64.50 187 ALA A C 1
ATOM 1457 O O . ALA A 1 187 ? -0.264 -17.903 -0.369 1.00 64.50 187 ALA A O 1
ATOM 1458 N N . GLU A 1 188 ? -0.078 -17.242 1.768 1.00 72.12 188 GLU A N 1
ATOM 1459 C CA . GLU A 1 188 ? -1.402 -17.652 2.214 1.00 72.12 188 GLU A CA 1
ATOM 1460 C C . GLU A 1 188 ? -2.298 -16.416 2.278 1.00 72.12 188 GLU A C 1
ATOM 1462 O O . GLU A 1 188 ? -2.038 -15.470 3.026 1.00 72.12 188 GLU A O 1
ATOM 1467 N N . ILE A 1 189 ? -3.383 -16.432 1.521 1.00 71.25 189 ILE A N 1
ATOM 1468 C CA . ILE A 1 189 ? -4.262 -15.296 1.280 1.00 71.25 189 ILE A CA 1
ATOM 1469 C C . ILE A 1 189 ? -5.649 -15.637 1.814 1.00 71.25 189 ILE A C 1
ATOM 1471 O O . ILE A 1 189 ? -6.203 -16.686 1.500 1.00 71.25 189 ILE A O 1
ATOM 1475 N N . ALA A 1 190 ? -6.221 -14.750 2.616 1.00 66.56 190 ALA A N 1
ATOM 1476 C CA . ALA A 1 190 ? -7.602 -14.818 3.058 1.00 66.56 190 ALA A CA 1
ATOM 1477 C C . ALA A 1 190 ? -8.413 -13.715 2.373 1.00 66.56 190 ALA A C 1
ATOM 1479 O O . ALA A 1 190 ? -8.006 -12.558 2.357 1.00 66.56 190 ALA A O 1
ATOM 1480 N N . ILE A 1 191 ? -9.567 -14.067 1.825 1.00 65.19 191 ILE A N 1
ATOM 1481 C CA . ILE A 1 191 ? -10.473 -13.148 1.141 1.00 65.19 191 ILE A CA 1
ATOM 1482 C C . ILE A 1 191 ? -11.724 -13.006 1.999 1.00 65.19 191 ILE A C 1
ATOM 1484 O O . ILE A 1 191 ? -12.372 -14.004 2.307 1.00 65.19 191 ILE A O 1
ATOM 1488 N N . GLN A 1 192 ? -12.058 -11.778 2.388 1.00 66.31 192 GLN A N 1
ATOM 1489 C CA . GLN A 1 192 ? -13.282 -11.436 3.107 1.00 66.31 192 GLN A CA 1
ATOM 1490 C C . GLN A 1 192 ? -14.073 -10.430 2.281 1.00 66.31 192 GLN A C 1
ATOM 1492 O O . GLN A 1 192 ? -13.622 -9.297 2.128 1.00 66.31 192 GLN A O 1
ATOM 1497 N N . GLN A 1 193 ? -15.255 -10.802 1.786 1.00 68.81 193 GLN A N 1
ATOM 1498 C CA . GLN A 1 193 ? -16.038 -9.943 0.888 1.00 68.81 193 GLN A CA 1
ATOM 1499 C C . GLN A 1 193 ? -15.186 -9.488 -0.316 1.00 68.81 193 GLN A C 1
ATOM 1501 O O . GLN A 1 193 ? -14.870 -10.303 -1.171 1.00 68.81 193 GLN A O 1
ATOM 1506 N N . ARG A 1 194 ? -14.780 -8.209 -0.344 1.00 52.81 194 ARG A N 1
ATOM 1507 C CA . ARG A 1 194 ? -13.941 -7.574 -1.376 1.00 52.81 194 ARG A CA 1
ATOM 1508 C C . ARG A 1 194 ? -12.533 -7.225 -0.885 1.00 52.81 194 ARG A C 1
ATOM 1510 O O . ARG A 1 194 ? -11.814 -6.479 -1.540 1.00 52.81 194 ARG A O 1
ATOM 1517 N N . THR A 1 195 ? -12.150 -7.726 0.285 1.00 46.84 195 THR A N 1
ATOM 1518 C CA . THR A 1 195 ? -10.866 -7.433 0.916 1.00 46.84 195 THR A CA 1
ATOM 1519 C C . THR A 1 195 ? -9.981 -8.665 0.879 1.00 46.84 195 THR A C 1
ATOM 1521 O O . THR A 1 195 ? -10.324 -9.717 1.419 1.00 46.84 195 THR A O 1
ATOM 1524 N N . VAL A 1 196 ? -8.808 -8.507 0.278 1.00 54.31 196 VAL A N 1
ATOM 1525 C CA . VAL A 1 196 ? -7.743 -9.508 0.260 1.00 54.31 196 VAL A CA 1
ATOM 1526 C C . VAL A 1 196 ? -6.788 -9.245 1.409 1.00 54.31 196 VAL A C 1
ATOM 1528 O O . VAL A 1 196 ? -6.347 -8.119 1.619 1.00 54.31 196 VAL A O 1
ATOM 1531 N N . ILE A 1 197 ? -6.442 -10.293 2.146 1.00 56.03 197 ILE A N 1
ATOM 1532 C CA . ILE A 1 197 ? -5.558 -10.229 3.302 1.00 56.03 197 ILE A CA 1
ATOM 1533 C C . ILE A 1 197 ? -4.473 -11.282 3.120 1.00 56.03 197 ILE A C 1
ATOM 1535 O O . ILE A 1 197 ? -4.752 -12.477 3.168 1.00 56.03 197 ILE A O 1
ATOM 1539 N N . VAL A 1 198 ? -3.220 -10.862 2.965 1.00 59.94 198 VAL A N 1
ATOM 1540 C CA . VAL A 1 198 ? -2.087 -11.791 3.038 1.00 59.94 198 VAL A CA 1
ATOM 1541 C C . VAL A 1 198 ? -1.884 -12.168 4.505 1.00 59.94 198 VAL A C 1
ATOM 1543 O O . VAL A 1 198 ? -1.557 -11.336 5.347 1.00 59.94 198 VAL A O 1
ATOM 1546 N N . THR A 1 199 ? -2.144 -13.429 4.832 1.00 59.31 199 THR A N 1
ATOM 1547 C CA . THR A 1 199 ? -2.040 -13.961 6.199 1.00 59.31 199 THR A CA 1
ATOM 1548 C C . THR A 1 199 ? -0.647 -14.488 6.519 1.00 59.31 199 THR A C 1
ATOM 1550 O O . THR A 1 199 ? -0.229 -14.428 7.673 1.00 59.31 199 THR A O 1
ATOM 1553 N N . SER A 1 200 ? 0.080 -14.965 5.512 1.00 57.75 200 SER A N 1
ATOM 1554 C CA . SER A 1 200 ? 1.509 -15.264 5.590 1.00 57.75 200 SER A CA 1
ATOM 1555 C C . SER A 1 200 ? 2.123 -15.221 4.195 1.00 57.75 200 SER A C 1
ATOM 1557 O O . SER A 1 200 ? 1.417 -15.383 3.203 1.00 57.75 200 SER A O 1
ATOM 1559 N N . ALA A 1 201 ? 3.428 -14.989 4.116 1.00 62.38 201 ALA A N 1
ATOM 1560 C CA . ALA A 1 201 ? 4.198 -15.091 2.886 1.00 62.38 201 ALA A CA 1
ATOM 1561 C C . ALA A 1 201 ? 5.645 -15.454 3.217 1.00 62.38 201 ALA A C 1
ATOM 1563 O O . ALA A 1 201 ? 6.103 -15.206 4.334 1.00 62.38 201 ALA A O 1
ATOM 1564 N N . GLY A 1 202 ? 6.354 -16.040 2.261 1.00 57.16 202 GLY A N 1
ATOM 1565 C CA . GLY A 1 202 ? 7.741 -16.425 2.456 1.00 57.16 202 GLY A CA 1
ATOM 1566 C C . GLY A 1 202 ? 8.376 -17.038 1.221 1.00 57.16 202 GLY A C 1
ATOM 1567 O O . GLY A 1 202 ? 7.793 -17.069 0.139 1.00 57.16 202 GLY A O 1
ATOM 1568 N N . ILE A 1 203 ? 9.590 -17.530 1.423 1.00 66.06 203 ILE A N 1
ATOM 1569 C CA . ILE A 1 203 ? 10.347 -18.285 0.435 1.00 66.06 203 ILE A CA 1
ATOM 1570 C C . ILE A 1 203 ? 9.913 -19.758 0.501 1.00 66.06 203 ILE A C 1
ATOM 1572 O O . ILE A 1 203 ? 9.658 -20.281 1.586 1.00 66.06 203 ILE A O 1
ATOM 1576 N N . LEU A 1 204 ? 9.765 -20.399 -0.657 1.00 68.88 204 LEU A N 1
ATOM 1577 C CA . LEU A 1 204 ? 9.654 -21.851 -0.774 1.00 68.88 204 LEU A CA 1
ATOM 1578 C C . LEU A 1 204 ? 11.069 -22.431 -0.763 1.00 68.88 204 LEU A C 1
ATOM 1580 O O . LEU A 1 204 ? 11.900 -22.004 -1.572 1.00 68.88 204 LEU A O 1
ATOM 1584 N N . ASP A 1 205 ? 11.301 -23.362 0.159 1.00 62.16 205 ASP A N 1
ATOM 1585 C CA . ASP A 1 205 ? 12.516 -24.181 0.223 1.00 62.16 205 ASP A CA 1
ATOM 1586 C C . ASP A 1 205 ? 12.679 -25.075 -1.020 1.00 62.16 205 ASP A C 1
ATOM 1588 O O . ASP A 1 205 ? 11.646 -25.491 -1.607 1.00 62.16 205 ASP A O 1
#